Protein AF-A0A9C7PS94-F1 (afdb_monomer)

Sequence (191 aa):
MYRPSQFIGYYPEAKKYSLFSSKGWWLNRWPFLGWLETVLKLCGFLCAYHVPEGVLFAPKWKSVTFPLWRRIELLTCGICTLLVTLGILDRIFYREVVSIIFIVFNNWA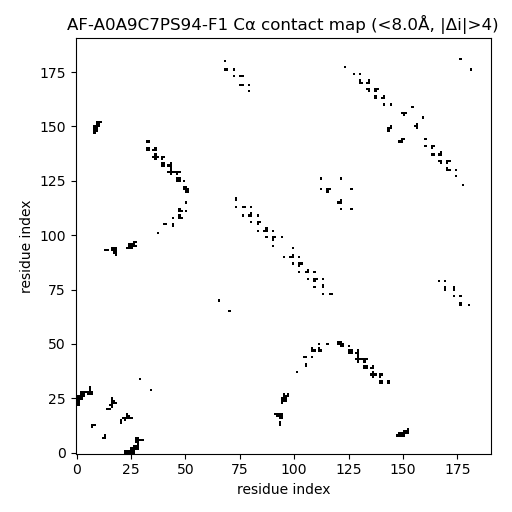HWTVFLSLYKGLYDRKSLMYFLTFMILGDIVKLIFFKVHDFNIGSVAKAVLYYLTSLFVISYLFIMFLEQYFNNAVSERKYK

Secondary structure (DSSP, 8-state):
-B--SS---BHHHHHTTSTT-TT-SB-----HHHHHHHHHHHHHHHHHT-S-GGGTT----------HHHHHHHHHHHHHHHHHHHHHHHHHHHTBHHHHHHHHHHHHHHHHHHHHHHHT---HHHHHHHHHHHHHHHHHHHHHHHHS--B-TTS-HHHHHHHHHHHHHHHHHHHHHHHHHHHHHHHHT--

Solvent-accessible surface area (backbone atoms only — not comparable to full-atom values): 10324 Å² total; per-residue (Å²): 119,43,65,63,97,54,61,77,46,47,28,78,70,47,51,64,27,13,76,91,26,93,58,43,44,29,43,76,46,73,53,71,55,57,52,52,22,50,53,34,35,51,57,14,39,64,33,35,63,72,46,70,80,88,58,85,82,63,86,74,83,62,88,76,81,67,57,71,68,56,50,51,42,50,50,53,46,45,52,53,35,52,55,46,52,56,46,46,56,59,33,59,47,47,28,35,53,66,59,41,56,49,42,52,53,52,33,52,26,39,49,44,44,41,53,21,60,75,70,71,49,65,52,68,67,36,50,53,48,21,40,51,25,44,36,53,16,42,51,38,45,54,51,40,42,65,76,59,66,41,33,59,67,92,48,52,54,65,54,58,51,50,54,46,49,49,50,41,53,50,41,52,50,42,52,48,52,58,53,56,56,50,51,61,53,56,60,62,75,78,108

Radius of gyration: 18.89 Å; Cα contacts (8 Å, |Δi|>4): 213; chains: 1; bounding box: 46×26×65 Å

Structure (mmCIF, N/CA/C/O backbone):
data_AF-A0A9C7PS94-F1
#
_entry.id   AF-A0A9C7PS94-F1
#
loop_
_atom_site.group_PDB
_atom_site.id
_atom_site.type_symbol
_atom_site.label_atom_id
_atom_site.label_alt_id
_atom_site.label_comp_id
_atom_site.label_asym_id
_at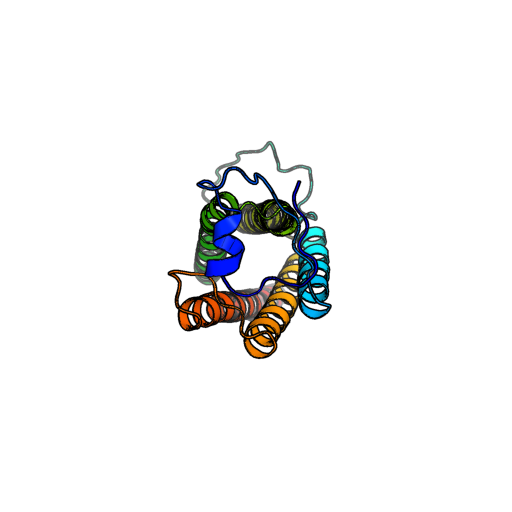om_site.label_entity_id
_atom_site.label_seq_id
_atom_site.pdbx_PDB_ins_code
_atom_site.Cartn_x
_atom_site.Cartn_y
_atom_site.Cartn_z
_atom_site.occupancy
_atom_site.B_iso_or_equiv
_atom_site.auth_seq_id
_atom_site.auth_comp_id
_atom_site.auth_asym_id
_atom_site.auth_atom_id
_atom_site.pdbx_PDB_model_num
ATOM 1 N N . MET A 1 1 ? 2.417 -5.160 -26.746 1.00 79.62 1 MET A N 1
ATOM 2 C CA . MET A 1 1 ? 2.946 -5.133 -25.365 1.00 79.62 1 MET A CA 1
ATOM 3 C C . MET A 1 1 ? 4.387 -5.619 -25.402 1.00 79.62 1 MET A C 1
ATOM 5 O O . MET A 1 1 ? 4.623 -6.688 -25.951 1.00 79.62 1 MET A O 1
ATOM 9 N N . TYR A 1 2 ? 5.347 -4.833 -24.913 1.00 84.00 2 TYR A N 1
ATOM 10 C CA . TYR A 1 2 ? 6.774 -5.186 -24.964 1.00 84.00 2 TYR A CA 1
ATOM 11 C C . TYR A 1 2 ? 7.185 -6.095 -23.791 1.00 84.00 2 TYR A C 1
ATOM 13 O O . TYR A 1 2 ? 6.673 -5.936 -22.684 1.00 84.00 2 TYR A O 1
ATOM 21 N N . ARG A 1 3 ? 8.128 -7.021 -24.011 1.00 87.31 3 ARG A N 1
ATOM 22 C CA . ARG A 1 3 ? 8.683 -7.902 -22.970 1.00 87.31 3 ARG A CA 1
ATOM 23 C C . ARG A 1 3 ? 10.213 -7.973 -23.105 1.00 87.31 3 ARG A C 1
ATOM 25 O O . ARG A 1 3 ? 10.685 -8.520 -24.100 1.00 87.31 3 ARG A O 1
ATOM 32 N N . PRO A 1 4 ? 10.998 -7.445 -22.149 1.00 85.06 4 PRO A N 1
ATOM 33 C CA . PRO A 1 4 ? 12.452 -7.524 -22.199 1.00 85.06 4 PRO A CA 1
ATOM 34 C C . PRO A 1 4 ? 12.949 -8.964 -21.999 1.00 85.06 4 PRO A C 1
ATOM 36 O O . PRO A 1 4 ? 12.259 -9.810 -21.420 1.00 85.06 4 PRO A O 1
ATOM 39 N N . SER A 1 5 ? 14.165 -9.241 -22.475 1.00 87.88 5 SER A N 1
ATOM 40 C CA . SER A 1 5 ? 14.848 -10.533 -22.314 1.00 87.88 5 SER A CA 1
ATOM 41 C C . SER A 1 5 ? 15.312 -10.788 -20.876 1.00 87.88 5 SER A C 1
ATOM 43 O O . SER A 1 5 ? 15.368 -11.940 -20.446 1.00 87.88 5 SER A O 1
ATOM 45 N N . GLN A 1 6 ? 15.567 -9.725 -20.115 1.00 87.94 6 GLN A N 1
ATOM 46 C CA . GLN A 1 6 ? 16.024 -9.762 -18.727 1.00 87.94 6 GLN A CA 1
ATOM 47 C C . GLN A 1 6 ? 15.176 -8.861 -17.827 1.00 87.94 6 GLN A C 1
ATOM 49 O O . GLN A 1 6 ? 14.391 -8.042 -18.310 1.00 87.94 6 GLN A O 1
ATOM 54 N N . PHE A 1 7 ? 15.326 -9.034 -16.516 1.00 87.75 7 PHE A N 1
ATOM 55 C CA . PHE A 1 7 ? 14.717 -8.148 -15.532 1.00 87.75 7 PHE A CA 1
ATOM 56 C C . PHE A 1 7 ? 15.293 -6.734 -15.667 1.00 87.75 7 PHE A C 1
ATOM 58 O O . PHE A 1 7 ? 16.509 -6.561 -15.669 1.00 87.75 7 PHE A O 1
ATOM 65 N N . ILE A 1 8 ? 14.423 -5.728 -15.746 1.00 83.75 8 ILE A N 1
ATOM 66 C CA . ILE A 1 8 ? 14.830 -4.321 -15.737 1.00 83.75 8 ILE A CA 1
ATOM 67 C C . ILE A 1 8 ? 14.561 -3.758 -14.341 1.00 83.75 8 ILE A C 1
ATOM 69 O O . ILE A 1 8 ? 13.415 -3.459 -14.002 1.00 83.75 8 ILE A O 1
ATOM 73 N N . GLY A 1 9 ? 15.617 -3.635 -13.533 1.00 76.88 9 GLY A N 1
ATOM 74 C CA . GLY A 1 9 ? 15.572 -3.022 -12.198 1.00 76.88 9 GLY A CA 1
ATOM 75 C C . GLY A 1 9 ? 16.011 -1.555 -12.161 1.00 76.88 9 GLY A C 1
ATOM 76 O O . GLY A 1 9 ? 15.798 -0.877 -11.156 1.00 76.88 9 GLY A O 1
ATOM 77 N N . TYR A 1 10 ? 16.608 -1.065 -13.253 1.00 77.50 10 TYR A N 1
ATOM 78 C CA . TYR A 1 10 ? 17.176 0.275 -13.355 1.00 77.50 10 TYR A CA 1
ATOM 79 C C . TYR A 1 10 ? 16.278 1.207 -14.178 1.00 77.50 10 TYR A C 1
ATOM 81 O O . TYR A 1 10 ? 15.921 0.930 -15.325 1.00 77.50 10 TYR A O 1
ATOM 89 N N . TYR A 1 11 ? 15.890 2.339 -13.596 1.00 68.81 11 TYR A N 1
ATOM 90 C CA . TYR A 1 11 ? 14.896 3.227 -14.197 1.00 68.81 11 TYR A CA 1
ATOM 91 C C . TYR A 1 11 ? 15.249 3.838 -15.551 1.00 68.81 11 TYR A C 1
ATOM 93 O O . TYR A 1 11 ? 14.352 3.882 -16.389 1.00 68.81 11 TYR A O 1
ATOM 101 N N . PRO A 1 12 ? 16.478 4.315 -15.829 1.00 76.00 12 PRO A N 1
ATOM 102 C CA . PRO A 1 12 ? 16.803 4.839 -17.156 1.00 76.00 12 PRO A CA 1
ATOM 103 C C . PRO A 1 12 ? 16.521 3.846 -18.289 1.00 76.00 12 PRO A C 1
ATOM 105 O O . PRO A 1 12 ? 16.069 4.242 -19.364 1.00 76.00 12 PRO A O 1
ATOM 108 N N . GLU A 1 13 ? 16.705 2.549 -18.041 1.00 77.31 13 GLU A N 1
ATOM 109 C CA . GLU A 1 13 ? 16.343 1.505 -18.999 1.00 77.31 13 GLU A CA 1
ATOM 110 C C . GLU A 1 13 ? 14.830 1.354 -19.135 1.00 77.31 13 GLU A C 1
ATOM 112 O O . GLU A 1 13 ? 14.319 1.218 -20.247 1.00 77.31 13 GLU A O 1
ATOM 117 N N . ALA A 1 14 ? 14.106 1.435 -18.022 1.00 75.69 14 ALA A N 1
ATOM 118 C CA . ALA A 1 14 ? 12.656 1.343 -18.010 1.00 75.69 14 ALA A CA 1
ATOM 119 C C . ALA A 1 14 ? 11.944 2.581 -18.580 1.00 75.69 14 ALA A C 1
ATOM 121 O O . ALA A 1 14 ? 10.870 2.462 -19.167 1.00 75.69 14 ALA A O 1
ATOM 122 N N . LYS A 1 15 ? 12.556 3.771 -18.496 1.00 74.56 15 LYS A N 1
ATOM 123 C CA . LYS A 1 15 ? 12.034 5.024 -19.071 1.00 74.56 15 LYS A CA 1
ATOM 124 C C . LYS A 1 15 ? 11.808 4.906 -20.580 1.00 74.56 15 LYS A C 1
ATOM 126 O O . LYS A 1 15 ? 10.896 5.546 -21.109 1.00 74.56 15 LYS A O 1
ATOM 131 N N . LYS A 1 16 ? 12.556 4.020 -21.253 1.00 78.88 16 LYS A N 1
ATOM 132 C CA . LYS A 1 16 ? 12.361 3.644 -22.665 1.00 78.88 16 LYS A CA 1
ATOM 133 C C . LYS A 1 16 ? 10.968 3.063 -22.953 1.00 78.88 16 LYS A C 1
ATOM 135 O O . LYS A 1 16 ? 10.636 2.901 -24.125 1.00 78.88 16 LYS A O 1
ATOM 140 N N . TYR A 1 17 ? 10.161 2.776 -21.931 1.00 77.19 17 TYR A N 1
ATOM 141 C CA . TYR A 1 17 ? 8.794 2.247 -22.018 1.00 77.19 17 TYR A CA 1
ATOM 142 C C . TYR A 1 17 ? 7.766 3.095 -21.238 1.00 77.19 17 TYR A C 1
ATOM 144 O O . TYR A 1 17 ? 6.638 2.662 -21.027 1.00 77.19 17 TYR A O 1
ATOM 152 N N . SER A 1 18 ? 8.140 4.305 -20.806 1.00 76.38 18 SER A N 1
ATOM 153 C CA . SER A 1 18 ? 7.261 5.217 -20.052 1.00 76.38 18 SER A CA 1
ATOM 154 C C . SER A 1 18 ? 6.146 5.844 -20.912 1.00 76.38 18 SER A C 1
ATOM 156 O O . SER A 1 18 ? 6.031 5.575 -22.110 1.00 76.38 18 SER A O 1
ATOM 158 N N . LEU A 1 19 ? 5.309 6.708 -20.321 1.00 74.75 19 LEU A N 1
ATOM 159 C CA . LEU A 1 19 ? 4.267 7.472 -21.042 1.00 74.75 19 LEU A CA 1
ATOM 160 C C . LEU A 1 19 ? 4.779 8.261 -22.249 1.00 74.75 19 LEU A C 1
ATOM 162 O O . LEU A 1 19 ? 4.054 8.392 -23.228 1.00 74.75 19 LEU A O 1
ATOM 166 N N . PHE A 1 20 ? 6.030 8.710 -22.215 1.00 74.69 20 PHE A N 1
ATOM 167 C CA . PHE A 1 20 ? 6.641 9.458 -23.314 1.00 74.69 20 PHE A CA 1
ATOM 168 C C . PHE A 1 20 ? 7.288 8.558 -24.378 1.00 74.69 20 PHE A C 1
ATOM 170 O O . PHE A 1 20 ? 7.891 9.053 -25.324 1.00 74.69 20 PHE A O 1
ATOM 177 N N . SER A 1 21 ? 7.192 7.234 -24.227 1.00 77.62 21 SER A N 1
ATOM 178 C CA . SER A 1 21 ? 7.697 6.268 -25.198 1.00 77.62 21 SER A CA 1
ATOM 179 C C . SER A 1 21 ? 6.601 5.785 -26.145 1.00 77.62 21 SER A C 1
ATOM 181 O O . SER A 1 21 ? 5.494 5.436 -25.727 1.00 77.62 21 SER A O 1
ATOM 183 N N . SER A 1 22 ? 6.958 5.643 -27.423 1.00 74.88 22 SER A N 1
ATOM 184 C CA . SER A 1 22 ? 6.128 4.991 -28.442 1.00 74.88 22 SER A CA 1
ATOM 185 C C . SER A 1 22 ? 5.923 3.490 -28.193 1.00 74.88 22 SER A C 1
ATOM 187 O O . SER A 1 22 ? 5.026 2.889 -28.778 1.00 74.88 22 SER A O 1
ATOM 189 N N . LYS A 1 23 ? 6.714 2.864 -27.306 1.00 74.19 23 LYS A N 1
ATOM 190 C CA . LYS A 1 23 ? 6.691 1.408 -27.069 1.00 74.19 23 LYS A CA 1
ATOM 191 C C . LYS A 1 23 ? 5.492 0.905 -26.255 1.00 74.19 23 LYS A C 1
ATOM 193 O O . LYS A 1 23 ? 5.303 -0.308 -26.153 1.00 74.19 23 LYS A O 1
ATOM 198 N N . GLY A 1 24 ? 4.656 1.801 -25.731 1.00 83.50 24 GLY A N 1
ATOM 199 C CA . GLY A 1 24 ? 3.409 1.423 -25.066 1.00 83.50 24 GLY A CA 1
ATOM 200 C C . GLY A 1 24 ? 3.603 0.754 -23.697 1.00 83.50 24 GLY A C 1
ATOM 201 O O . GLY A 1 24 ? 4.627 0.930 -23.046 1.00 83.50 24 GLY A O 1
ATOM 202 N N . TRP A 1 25 ? 2.600 -0.016 -23.263 1.00 88.81 25 TRP A N 1
ATOM 203 C CA . TRP A 1 25 ? 2.661 -0.841 -22.048 1.00 88.81 25 TRP A CA 1
ATOM 204 C C . TRP A 1 25 ? 3.610 -2.037 -22.208 1.00 88.81 25 TRP A C 1
ATOM 206 O O . TRP A 1 25 ? 3.724 -2.628 -23.294 1.00 88.81 25 TRP A O 1
ATOM 216 N N . TRP A 1 26 ? 4.249 -2.437 -21.109 1.00 90.19 26 TRP A N 1
ATOM 217 C CA . TRP A 1 26 ? 5.240 -3.512 -21.094 1.00 90.19 26 TRP A CA 1
ATOM 218 C C . TRP A 1 26 ? 5.113 -4.423 -19.870 1.00 90.19 26 TRP A C 1
ATOM 220 O O . TRP A 1 26 ? 4.461 -4.085 -18.884 1.00 90.19 26 TRP A O 1
ATOM 230 N N . LEU A 1 27 ? 5.723 -5.604 -19.965 1.00 91.56 27 LEU A N 1
ATOM 231 C CA . LEU A 1 27 ? 5.691 -6.644 -18.941 1.00 91.56 27 LEU A CA 1
ATOM 232 C C . LEU A 1 27 ? 7.119 -6.985 -18.524 1.00 91.56 27 LEU A C 1
ATOM 234 O O . LEU A 1 27 ? 7.878 -7.528 -19.330 1.00 91.56 27 LEU A O 1
ATOM 238 N N . ASN A 1 28 ? 7.494 -6.674 -17.287 1.00 90.50 28 ASN A N 1
ATOM 239 C CA . ASN A 1 28 ? 8.848 -6.935 -16.800 1.00 90.50 28 ASN A CA 1
ATOM 240 C C . ASN A 1 28 ? 9.050 -8.431 -16.475 1.00 90.50 28 ASN A C 1
ATOM 242 O O . ASN A 1 28 ? 8.096 -9.168 -16.223 1.00 90.50 28 ASN A O 1
ATOM 246 N N . ARG A 1 29 ? 10.299 -8.908 -16.461 1.00 90.56 29 ARG A N 1
ATOM 247 C CA . ARG A 1 29 ? 10.643 -10.279 -16.040 1.00 90.56 29 ARG A CA 1
ATOM 248 C C . ARG A 1 29 ? 11.000 -10.300 -14.557 1.00 90.56 29 ARG A C 1
ATOM 250 O O . ARG A 1 29 ? 12.172 -10.299 -14.207 1.00 90.56 29 ARG A O 1
ATOM 257 N N . TRP A 1 30 ? 9.989 -10.269 -13.695 1.00 90.56 30 TRP A N 1
ATOM 258 C CA . TRP A 1 30 ? 10.180 -10.195 -12.245 1.00 90.56 30 TRP A CA 1
ATOM 259 C C . TRP A 1 30 ? 10.949 -11.421 -11.714 1.00 90.56 30 TRP A C 1
ATOM 261 O O . TRP A 1 30 ? 10.590 -12.550 -12.065 1.00 90.56 30 TRP A O 1
ATOM 271 N N . PRO A 1 31 ? 11.987 -11.233 -10.875 1.00 93.62 31 PRO A N 1
ATOM 272 C CA . PRO A 1 31 ? 12.676 -12.338 -10.218 1.00 93.62 31 PRO A CA 1
ATOM 273 C C . PRO A 1 31 ? 11.821 -12.912 -9.080 1.00 93.62 31 PRO A C 1
ATOM 275 O O . PRO A 1 31 ? 10.803 -12.334 -8.693 1.00 93.62 31 PRO A O 1
ATOM 278 N N . PHE A 1 32 ? 12.264 -14.036 -8.510 1.00 96.00 32 PHE A N 1
ATOM 279 C CA . PHE A 1 32 ? 11.542 -14.761 -7.459 1.00 96.00 32 PHE A CA 1
ATOM 280 C C . PHE A 1 32 ? 11.068 -13.862 -6.306 1.00 96.00 32 PHE A C 1
ATOM 282 O O . PHE A 1 32 ? 9.896 -13.905 -5.948 1.00 96.00 32 PHE A O 1
ATOM 289 N N . LEU A 1 33 ? 11.939 -12.997 -5.774 1.00 95.31 33 LEU A N 1
ATOM 290 C CA . LEU A 1 33 ? 11.589 -12.101 -4.665 1.00 95.31 33 LEU A CA 1
ATOM 291 C C . LEU A 1 33 ? 10.456 -11.120 -5.016 1.00 95.31 33 LEU A C 1
ATOM 293 O O . LEU A 1 33 ? 9.634 -10.809 -4.159 1.00 95.31 33 LEU A O 1
ATOM 297 N N . GLY A 1 34 ? 10.374 -10.669 -6.271 1.00 94.44 34 GLY A N 1
ATOM 298 C CA . GLY A 1 34 ? 9.277 -9.812 -6.720 1.00 94.44 34 GLY A CA 1
ATOM 299 C C . GLY A 1 34 ? 7.938 -10.559 -6.758 1.00 94.44 34 GLY A C 1
ATOM 300 O O . GLY A 1 34 ? 6.906 -10.021 -6.352 1.00 94.44 34 GLY A O 1
ATOM 301 N N . TRP A 1 35 ? 7.948 -11.820 -7.196 1.00 96.94 35 TRP A N 1
ATOM 302 C CA . TRP A 1 35 ? 6.758 -12.674 -7.139 1.00 96.94 35 TRP A CA 1
ATOM 303 C C . TRP A 1 35 ? 6.370 -13.021 -5.705 1.00 96.94 35 TRP A C 1
ATOM 305 O O . TRP A 1 35 ? 5.187 -12.997 -5.382 1.00 96.94 35 TRP A O 1
ATOM 315 N N . LEU A 1 36 ? 7.347 -13.278 -4.835 1.00 98.00 36 LEU A N 1
ATOM 316 C CA . LEU A 1 36 ? 7.102 -13.551 -3.424 1.00 98.00 36 LEU A CA 1
ATOM 317 C C . LEU A 1 36 ? 6.435 -12.358 -2.720 1.00 98.00 36 LEU A C 1
ATOM 319 O O . LEU A 1 36 ? 5.434 -12.564 -2.038 1.00 98.00 36 LEU A O 1
ATOM 323 N N . GLU A 1 37 ? 6.918 -11.122 -2.932 1.00 97.06 37 GLU A N 1
ATOM 324 C CA . GLU A 1 37 ? 6.229 -9.906 -2.450 1.00 97.06 37 GLU A CA 1
ATOM 325 C C . GLU A 1 37 ? 4.774 -9.900 -2.929 1.00 97.06 37 GLU A C 1
ATOM 327 O O . GLU A 1 37 ? 3.848 -9.705 -2.142 1.00 97.06 37 GLU A O 1
ATOM 332 N N . THR A 1 38 ? 4.585 -10.123 -4.230 1.00 96.62 38 THR A N 1
ATOM 333 C CA . THR A 1 38 ? 3.276 -10.053 -4.876 1.00 96.62 38 THR A CA 1
ATOM 334 C C . THR A 1 38 ? 2.303 -11.053 -4.257 1.00 96.62 38 THR A C 1
ATOM 336 O O . THR A 1 38 ? 1.207 -10.667 -3.864 1.00 96.62 38 THR A O 1
ATOM 339 N N . VAL A 1 39 ? 2.709 -12.317 -4.109 1.00 97.94 39 VAL A N 1
ATOM 340 C CA . VAL A 1 39 ? 1.881 -13.380 -3.520 1.00 97.94 39 VAL A CA 1
ATOM 341 C C . VAL A 1 39 ? 1.529 -13.069 -2.068 1.00 97.94 39 VAL A C 1
ATOM 343 O O . VAL A 1 39 ? 0.363 -13.178 -1.697 1.00 97.94 39 VAL A O 1
ATOM 346 N N . LEU A 1 40 ? 2.497 -12.628 -1.257 1.00 98.31 40 LEU A N 1
ATOM 347 C CA . LEU A 1 40 ? 2.238 -12.259 0.137 1.00 98.31 40 LEU A CA 1
ATOM 348 C C . LEU A 1 40 ? 1.193 -11.145 0.234 1.00 98.31 40 LEU A C 1
ATOM 350 O O . LEU A 1 40 ? 0.243 -11.261 1.005 1.00 98.31 40 LEU A O 1
ATOM 354 N N . LYS A 1 41 ? 1.317 -10.094 -0.583 1.00 97.44 41 LYS A N 1
ATOM 35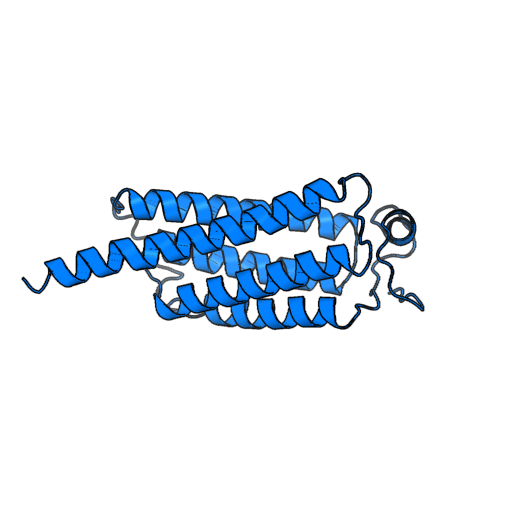5 C CA . LYS A 1 41 ? 0.339 -9.000 -0.576 1.00 97.44 41 LYS A CA 1
ATOM 356 C C . LYS A 1 41 ? -1.018 -9.426 -1.121 1.00 97.44 41 LYS A C 1
ATOM 358 O O . LYS A 1 41 ? -2.022 -9.027 -0.547 1.00 97.44 41 LYS A O 1
ATOM 363 N N . LEU A 1 42 ? -1.070 -10.291 -2.135 1.00 96.31 42 LEU A N 1
ATOM 364 C CA . LEU A 1 42 ? -2.329 -10.878 -2.605 1.00 96.31 42 LEU A CA 1
ATOM 365 C C . LEU A 1 42 ? -3.052 -11.634 -1.481 1.00 96.31 42 LEU A C 1
ATOM 367 O O . LEU A 1 42 ? -4.251 -11.430 -1.306 1.00 96.31 42 LEU A O 1
ATOM 371 N N . CYS A 1 43 ? -2.340 -12.429 -0.673 1.00 96.56 43 CYS A N 1
ATOM 372 C CA . CYS A 1 43 ? -2.918 -13.051 0.524 1.00 96.56 43 CYS A CA 1
ATOM 373 C C . CYS A 1 43 ? -3.468 -11.998 1.496 1.00 96.56 43 CYS A C 1
ATOM 375 O O . CYS A 1 43 ? -4.582 -12.146 1.994 1.00 96.56 43 CYS A O 1
ATOM 377 N N . GLY A 1 44 ? -2.736 -10.898 1.699 1.00 95.88 44 GLY A N 1
ATOM 378 C CA . GLY A 1 44 ? -3.224 -9.744 2.453 1.00 95.88 44 GLY A CA 1
ATOM 379 C C . GLY A 1 44 ? -4.528 -9.177 1.882 1.00 95.88 44 GLY A C 1
ATOM 380 O O . GLY A 1 44 ? -5.480 -8.969 2.628 1.00 95.88 44 GLY A O 1
ATOM 381 N N . PHE A 1 45 ? -4.630 -8.991 0.564 1.00 94.50 45 PHE A N 1
ATOM 382 C CA . PHE A 1 45 ? -5.832 -8.434 -0.073 1.00 94.50 45 PHE A CA 1
ATOM 383 C C . PHE A 1 45 ? -7.068 -9.305 0.169 1.00 94.50 45 PHE A C 1
ATOM 385 O O . PHE A 1 45 ? -8.152 -8.773 0.398 1.00 94.50 45 PHE A O 1
ATOM 392 N N . LEU A 1 46 ? -6.909 -10.631 0.188 1.00 92.88 46 LEU A N 1
ATOM 393 C CA . LEU A 1 46 ? -8.000 -11.559 0.507 1.00 92.88 46 LEU A CA 1
ATOM 394 C C . LEU A 1 46 ? -8.499 -11.394 1.953 1.00 92.88 46 LEU A C 1
ATOM 396 O O . LEU A 1 46 ? -9.694 -11.543 2.216 1.00 92.88 46 LEU A O 1
ATOM 400 N N . CYS A 1 47 ? -7.619 -11.017 2.884 1.00 91.69 47 CYS A N 1
ATOM 401 C CA . CYS A 1 47 ? -7.997 -10.690 4.260 1.00 91.69 47 CYS A CA 1
ATOM 402 C C . CYS A 1 47 ? -8.731 -9.343 4.376 1.00 91.69 47 CYS A C 1
ATOM 404 O O . CYS A 1 47 ? -9.519 -9.166 5.301 1.00 91.69 47 CYS A O 1
ATOM 406 N N . ALA A 1 48 ? -8.523 -8.407 3.442 1.00 86.25 48 ALA A N 1
ATOM 407 C CA . ALA A 1 48 ? -9.227 -7.122 3.442 1.00 86.25 48 ALA A CA 1
ATOM 408 C C . ALA A 1 48 ? -10.721 -7.258 3.093 1.00 86.25 48 ALA A C 1
ATOM 410 O O . ALA A 1 48 ? -11.517 -6.428 3.518 1.00 86.25 48 ALA A O 1
ATOM 411 N N . TYR A 1 49 ? -11.110 -8.293 2.340 1.00 67.75 49 TYR A N 1
ATOM 412 C CA . TYR A 1 49 ? -12.461 -8.434 1.781 1.00 67.75 49 TYR A CA 1
ATOM 413 C C . TYR A 1 49 ? -13.548 -8.828 2.795 1.00 67.75 49 TYR A C 1
ATOM 415 O O . TYR A 1 49 ? -14.726 -8.642 2.519 1.00 67.75 49 TYR A O 1
ATOM 423 N N . HIS A 1 50 ? -13.194 -9.330 3.982 1.00 63.84 50 HIS A N 1
ATOM 424 C CA . HIS A 1 50 ? -14.161 -9.884 4.948 1.00 63.84 50 HIS A CA 1
ATOM 425 C C . HIS A 1 50 ? -14.968 -8.830 5.738 1.00 63.84 50 HIS A C 1
ATOM 427 O O . HIS A 1 50 ? -15.415 -9.063 6.861 1.00 63.84 50 HIS A O 1
ATOM 433 N N . VAL A 1 51 ? -15.188 -7.658 5.148 1.00 57.50 51 VAL A N 1
ATOM 434 C CA . VAL A 1 51 ? -16.102 -6.637 5.665 1.00 57.50 51 VAL A CA 1
ATOM 435 C C . VAL A 1 51 ? -17.526 -7.112 5.373 1.00 57.50 51 VAL A C 1
ATOM 437 O O . VAL A 1 51 ? -17.837 -7.335 4.205 1.00 57.50 51 VAL A O 1
ATOM 440 N N . PRO A 1 52 ? -18.405 -7.278 6.377 1.00 57.31 52 PRO A N 1
ATOM 441 C CA . PRO A 1 52 ? -19.739 -7.829 6.155 1.00 57.31 52 PRO A CA 1
ATOM 442 C C . PRO A 1 52 ? -20.497 -7.062 5.060 1.00 57.31 52 PRO A C 1
ATOM 444 O O . PRO A 1 52 ? -20.660 -5.844 5.145 1.00 57.31 52 PRO A O 1
ATOM 447 N N . GLU A 1 53 ? -20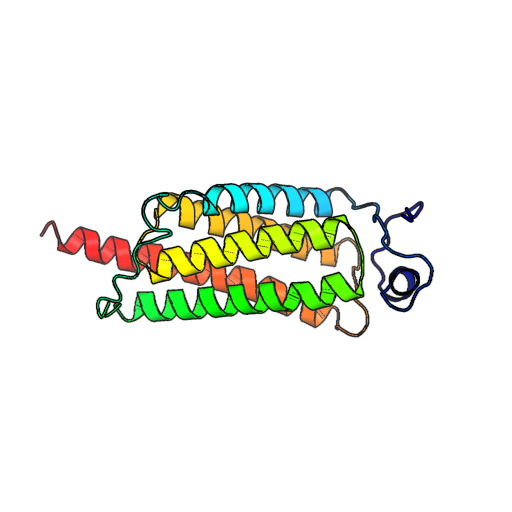.975 -7.777 4.038 1.00 54.97 53 GLU A N 1
ATOM 448 C CA . GLU A 1 53 ? -21.567 -7.228 2.802 1.00 54.97 53 GLU A CA 1
ATOM 449 C C . GLU A 1 53 ? -22.772 -6.291 3.040 1.00 54.97 53 GLU A C 1
ATOM 451 O O . GLU A 1 53 ? -23.088 -5.437 2.212 1.00 54.97 53 GLU A O 1
ATOM 456 N N . GLY A 1 54 ? -23.411 -6.361 4.213 1.00 51.47 54 GLY A N 1
ATOM 457 C CA . GLY A 1 54 ? -24.600 -5.577 4.568 1.00 51.47 54 GLY A CA 1
ATOM 458 C C . GLY A 1 54 ? -24.397 -4.070 4.804 1.00 51.47 54 GLY A C 1
ATOM 459 O O . GLY A 1 54 ? -25.341 -3.394 5.209 1.00 51.47 54 GLY A O 1
ATOM 460 N N . VAL A 1 55 ? -23.197 -3.514 4.591 1.00 52.97 55 VAL A N 1
ATOM 461 C CA . VAL A 1 55 ? -22.830 -2.147 5.035 1.00 52.97 55 VAL A CA 1
ATOM 462 C C . VAL A 1 55 ? -22.446 -1.200 3.882 1.00 52.97 55 VAL A C 1
ATOM 464 O O . VAL A 1 55 ? -22.099 -0.031 4.097 1.00 52.97 55 VAL A O 1
ATOM 467 N N . LEU A 1 56 ? -22.509 -1.652 2.629 1.00 51.34 56 LEU A N 1
ATOM 468 C CA . LEU A 1 56 ? -22.209 -0.779 1.486 1.00 51.34 56 LEU A CA 1
ATOM 469 C C . LEU A 1 56 ? -23.247 0.344 1.288 1.00 51.34 56 LEU A C 1
ATOM 471 O O . LEU A 1 56 ? -22.895 1.379 0.731 1.00 51.34 56 LEU A O 1
ATOM 475 N N . PHE A 1 57 ? -24.465 0.212 1.834 1.00 52.00 57 PHE A N 1
ATOM 476 C CA . PHE A 1 57 ? -25.580 1.136 1.556 1.00 52.00 57 PHE A CA 1
ATOM 477 C C . PHE A 1 57 ? -26.221 1.830 2.771 1.00 52.00 57 PHE A C 1
ATOM 479 O O . PHE A 1 57 ? -27.247 2.487 2.619 1.00 52.00 57 PHE A O 1
ATOM 486 N N . ALA A 1 58 ? -25.637 1.755 3.970 1.00 46.94 58 ALA A N 1
ATOM 487 C CA . ALA A 1 58 ? -26.196 2.431 5.147 1.00 46.94 58 ALA A CA 1
ATOM 488 C C . ALA A 1 58 ? -25.304 3.593 5.629 1.00 46.94 58 ALA A C 1
ATOM 490 O O . ALA A 1 58 ? -24.422 3.386 6.466 1.00 46.94 58 ALA A O 1
ATOM 491 N N . PRO A 1 59 ? -25.534 4.839 5.173 1.00 43.81 59 PRO A N 1
ATOM 492 C CA . PRO A 1 59 ? -24.924 6.014 5.767 1.00 43.81 59 PRO A CA 1
ATOM 493 C C . PRO A 1 59 ? -25.718 6.389 7.022 1.00 43.81 59 PRO A C 1
ATOM 495 O O . PRO A 1 59 ? -26.459 7.367 7.038 1.00 43.81 59 PRO A O 1
ATOM 498 N N . LYS A 1 60 ? -25.579 5.630 8.112 1.00 52.44 60 LYS A N 1
ATOM 499 C CA . LYS A 1 60 ? -25.895 6.197 9.428 1.00 52.44 60 LYS A CA 1
ATOM 500 C C . LYS A 1 60 ? -24.635 6.867 9.939 1.00 52.44 60 LYS A C 1
ATOM 502 O O . LYS A 1 60 ? -23.866 6.274 10.688 1.00 52.44 60 LYS A O 1
ATOM 507 N N . TRP A 1 61 ? -24.468 8.123 9.528 1.00 52.09 61 TRP A N 1
ATOM 508 C CA . TRP A 1 61 ? -23.574 9.104 10.142 1.00 52.09 61 TRP A CA 1
ATOM 509 C C . TRP A 1 61 ? -24.066 9.389 11.568 1.00 52.09 61 TRP A C 1
ATOM 511 O O . TRP A 1 61 ? -24.495 10.489 11.899 1.00 52.09 61 TRP A O 1
ATOM 521 N N . LYS A 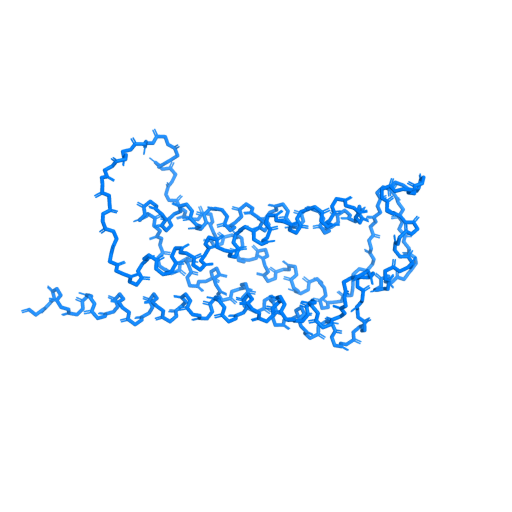1 62 ? -24.094 8.369 12.428 1.00 55.41 62 LYS A N 1
ATOM 522 C CA . LYS A 1 62 ? -24.150 8.615 13.861 1.00 55.41 62 LYS A CA 1
ATOM 523 C C . LYS A 1 62 ? -22.824 9.270 14.213 1.00 55.41 62 LYS A C 1
ATOM 525 O O . LYS A 1 62 ? -21.791 8.901 13.664 1.00 55.41 62 LYS A O 1
ATOM 530 N N . SER A 1 63 ? -22.857 10.251 15.101 1.00 60.41 63 SER A N 1
ATOM 531 C CA . SER A 1 63 ? -21.670 10.870 15.677 1.00 60.41 63 SER A CA 1
ATOM 532 C C . SER A 1 63 ? -20.862 9.808 16.436 1.00 60.41 63 SER A C 1
ATOM 534 O O . SER A 1 63 ? -21.018 9.643 17.645 1.00 60.41 63 SER A O 1
ATOM 536 N N . VAL A 1 64 ? -20.063 9.013 15.723 1.00 62.66 64 VAL A N 1
ATOM 537 C CA . VAL A 1 64 ? -19.215 7.988 16.326 1.00 62.66 64 VAL A CA 1
ATOM 538 C C . VAL A 1 64 ? -18.020 8.707 16.929 1.00 62.66 64 VAL A C 1
ATOM 540 O O . VAL A 1 64 ? -17.055 9.063 16.254 1.00 62.66 64 VAL A O 1
ATOM 543 N N . THR A 1 65 ? -18.091 8.964 18.228 1.00 79.12 65 THR A N 1
ATOM 544 C CA . THR A 1 65 ? -16.946 9.422 19.004 1.00 79.12 65 THR A CA 1
ATOM 545 C C . THR A 1 65 ? -16.014 8.240 19.240 1.00 79.12 65 THR A C 1
ATOM 547 O O . THR A 1 65 ? -16.220 7.422 20.131 1.00 79.12 65 THR A O 1
ATOM 550 N N . PHE A 1 66 ? -14.960 8.147 18.430 1.00 82.19 66 PHE A N 1
ATOM 551 C CA . PHE A 1 66 ? -13.910 7.152 18.633 1.00 82.19 66 PHE A CA 1
ATOM 552 C C . PHE A 1 66 ? -13.059 7.471 19.870 1.00 82.19 66 PHE A C 1
ATOM 554 O O . PHE A 1 66 ? -12.756 8.655 20.096 1.00 82.19 66 PHE A O 1
ATOM 561 N N . PRO A 1 67 ? -12.607 6.449 20.627 1.00 88.75 67 PRO A N 1
ATOM 562 C CA . PRO A 1 67 ? -11.561 6.633 21.626 1.00 88.75 67 PRO A CA 1
ATOM 563 C C . PRO A 1 67 ? -10.261 7.105 20.955 1.00 88.75 67 PRO A C 1
ATOM 565 O O . PRO A 1 67 ? -10.038 6.846 19.771 1.00 88.75 67 PRO A O 1
ATOM 568 N N . LEU A 1 68 ? -9.393 7.795 21.705 1.00 89.81 68 LEU A N 1
ATOM 569 C CA . LEU A 1 68 ? -8.189 8.443 21.160 1.00 89.81 68 LEU A CA 1
ATOM 570 C C . LEU A 1 68 ? -7.303 7.483 20.349 1.00 89.81 68 LEU A C 1
ATOM 572 O O . LEU A 1 68 ? -6.910 7.816 19.236 1.00 89.81 68 LEU A O 1
ATOM 576 N N . TRP A 1 69 ? -7.041 6.282 20.868 1.00 90.38 69 TRP A N 1
ATOM 577 C CA . TRP A 1 69 ? -6.198 5.289 20.193 1.00 90.38 69 TRP A CA 1
ATOM 578 C C . TRP A 1 69 ? -6.766 4.866 18.830 1.00 90.38 69 TRP A C 1
ATOM 580 O O . TRP A 1 69 ? -6.008 4.746 17.874 1.00 90.38 69 TRP A O 1
ATOM 590 N N . ARG A 1 70 ? -8.096 4.747 18.696 1.00 90.75 70 ARG A N 1
ATOM 591 C CA . ARG A 1 70 ? -8.744 4.421 17.417 1.00 90.75 70 ARG A CA 1
ATOM 592 C C . ARG A 1 70 ? -8.633 5.571 16.421 1.00 90.75 70 ARG A C 1
ATOM 594 O O . ARG A 1 70 ? -8.499 5.334 15.229 1.00 90.75 70 ARG A O 1
ATOM 601 N N . ARG A 1 71 ? -8.662 6.826 16.887 1.00 93.12 71 ARG A N 1
ATOM 602 C CA . ARG A 1 71 ? -8.423 7.993 16.016 1.00 93.12 71 ARG A CA 1
ATOM 603 C C . ARG A 1 71 ? -6.998 7.997 15.475 1.00 93.12 71 ARG A C 1
ATOM 605 O O . ARG A 1 71 ? -6.807 8.292 14.303 1.00 93.12 71 ARG A O 1
ATOM 612 N N . ILE A 1 72 ? -6.024 7.662 16.322 1.00 95.62 72 ILE A N 1
ATOM 613 C CA . ILE A 1 72 ? -4.618 7.544 15.923 1.00 95.62 72 ILE A CA 1
ATOM 614 C C . ILE A 1 72 ? -4.461 6.414 14.901 1.00 95.62 72 ILE A C 1
ATOM 616 O O . ILE A 1 72 ? -3.872 6.628 13.850 1.00 95.62 72 ILE A O 1
ATOM 620 N N . GLU A 1 73 ? -5.052 5.250 15.160 1.00 95.25 73 GLU A N 1
ATOM 621 C CA . GLU A 1 73 ? -5.045 4.117 14.234 1.00 95.25 73 GLU A CA 1
ATOM 622 C C . GLU A 1 73 ? -5.669 4.465 12.873 1.00 95.25 73 GLU A C 1
ATOM 624 O O . GLU A 1 73 ? -5.072 4.197 11.830 1.00 95.25 73 GLU A O 1
ATOM 629 N N . LEU A 1 74 ? -6.835 5.122 12.878 1.00 95.12 74 LEU A N 1
ATOM 630 C CA . LEU A 1 74 ? -7.498 5.617 11.670 1.00 95.12 74 LEU A CA 1
ATOM 631 C C . LEU A 1 74 ? -6.635 6.621 10.914 1.00 95.12 74 LEU A C 1
ATOM 633 O O . LEU A 1 74 ? -6.557 6.552 9.691 1.00 95.12 74 LEU A O 1
ATOM 637 N N . LEU A 1 75 ? -5.977 7.539 11.623 1.00 97.00 75 LEU A N 1
ATOM 638 C CA . LEU A 1 75 ? -5.079 8.514 11.016 1.00 97.00 75 LEU A CA 1
ATOM 639 C C . LEU A 1 75 ? -3.883 7.818 10.357 1.00 97.00 75 LEU A C 1
ATOM 641 O O . LEU A 1 75 ? -3.596 8.086 9.193 1.00 97.00 75 LEU A O 1
ATOM 645 N N . THR A 1 76 ? -3.222 6.893 11.058 1.00 98.00 76 THR A N 1
ATOM 646 C CA . THR A 1 76 ? -2.097 6.118 10.516 1.00 98.00 76 THR A CA 1
ATOM 647 C C . THR A 1 76 ? -2.528 5.300 9.296 1.00 98.00 76 THR A C 1
ATOM 649 O O . THR A 1 76 ? -1.896 5.388 8.244 1.00 98.00 76 THR A O 1
ATOM 652 N N . CYS A 1 77 ? -3.640 4.564 9.393 1.00 97.06 77 CYS A N 1
ATOM 653 C CA . CYS A 1 77 ? -4.187 3.779 8.286 1.00 97.06 77 CYS A CA 1
ATOM 654 C C . CYS A 1 77 ? -4.583 4.668 7.093 1.00 97.06 77 CYS A C 1
ATOM 656 O O . CYS A 1 77 ? -4.300 4.330 5.941 1.00 97.06 77 CYS A O 1
ATOM 658 N N . GLY A 1 78 ? -5.177 5.834 7.360 1.00 97.56 78 GLY A N 1
ATOM 659 C CA . GLY A 1 78 ? -5.543 6.824 6.351 1.00 97.56 78 GLY A CA 1
ATOM 660 C C . GLY A 1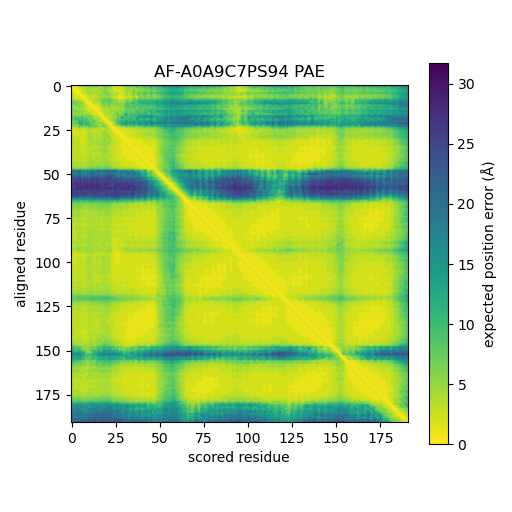 78 ? -4.326 7.377 5.614 1.00 97.56 78 GLY A C 1
ATOM 661 O O . GLY A 1 78 ? -4.319 7.398 4.386 1.00 97.56 78 GLY A O 1
ATOM 662 N N . ILE A 1 79 ? -3.259 7.739 6.334 1.00 98.06 79 ILE A N 1
ATOM 663 C CA . ILE A 1 79 ? -1.994 8.184 5.730 1.00 98.06 79 ILE A CA 1
ATOM 664 C C . ILE A 1 79 ? -1.410 7.085 4.833 1.00 98.06 79 ILE A C 1
ATOM 666 O O . ILE A 1 79 ? -1.090 7.357 3.676 1.00 98.06 79 ILE A O 1
ATOM 670 N N . CYS A 1 80 ? -1.326 5.840 5.315 1.00 97.81 80 CYS A N 1
ATOM 671 C CA . CYS A 1 80 ? -0.870 4.707 4.503 1.00 97.81 80 CYS A CA 1
ATOM 672 C C . CYS A 1 80 ? -1.713 4.543 3.228 1.00 97.81 80 CYS A C 1
ATOM 674 O O . CYS A 1 80 ? -1.166 4.402 2.136 1.00 97.81 80 CYS A O 1
ATOM 676 N N . THR A 1 81 ? -3.038 4.613 3.352 1.00 97.62 81 THR A N 1
ATOM 677 C CA . THR A 1 81 ? -3.982 4.475 2.232 1.00 97.62 81 THR A CA 1
ATOM 678 C C . THR A 1 81 ? -3.793 5.579 1.188 1.00 97.62 81 THR A C 1
ATOM 680 O O . THR A 1 81 ? -3.747 5.305 -0.015 1.00 97.62 81 THR A O 1
ATOM 683 N N . LEU A 1 82 ? -3.605 6.824 1.630 1.00 97.50 82 LEU A N 1
ATOM 684 C CA . LEU A 1 82 ? -3.325 7.953 0.744 1.00 97.50 82 LEU A CA 1
ATOM 685 C C . LEU A 1 82 ? -1.977 7.796 0.031 1.00 97.50 82 LEU A C 1
ATOM 687 O O . LEU A 1 82 ? -1.899 8.013 -1.176 1.00 97.50 82 LEU A O 1
ATOM 691 N N . LEU A 1 83 ? -0.927 7.362 0.734 1.00 95.88 83 LEU A N 1
ATOM 692 C CA . LEU A 1 83 ? 0.384 7.110 0.128 1.00 95.88 83 LEU A CA 1
ATOM 693 C C . LEU A 1 83 ? 0.325 6.000 -0.935 1.00 95.88 83 LEU A C 1
ATOM 695 O O . LEU A 1 83 ? 0.925 6.146 -2.001 1.00 95.88 83 LEU A O 1
ATOM 699 N N . VAL A 1 84 ? -0.433 4.923 -0.698 1.00 95.75 84 VAL A N 1
ATOM 700 C CA . VAL A 1 84 ? -0.666 3.875 -1.711 1.00 95.75 84 VAL A CA 1
ATOM 701 C C . VAL A 1 84 ? -1.437 4.432 -2.909 1.00 95.75 84 VAL A C 1
ATOM 703 O O . VAL A 1 84 ? -1.070 4.145 -4.050 1.00 95.75 84 VAL A O 1
ATOM 706 N N . THR A 1 85 ? -2.445 5.278 -2.670 1.00 96.31 85 THR A N 1
ATOM 707 C CA . THR A 1 85 ? -3.197 5.958 -3.738 1.00 96.31 85 THR A CA 1
ATOM 708 C C . THR A 1 85 ? -2.269 6.814 -4.602 1.00 96.31 85 THR A C 1
ATOM 710 O O . THR A 1 85 ? -2.318 6.725 -5.828 1.00 96.31 85 THR A O 1
ATOM 713 N N . LEU A 1 86 ? -1.366 7.589 -3.993 1.00 93.75 86 LEU A N 1
ATOM 714 C CA . LEU A 1 86 ? -0.372 8.384 -4.723 1.00 93.75 86 LEU A CA 1
ATOM 715 C C . LEU A 1 86 ? 0.590 7.512 -5.539 1.00 93.75 86 LEU A C 1
ATOM 717 O O . LEU A 1 86 ? 0.992 7.901 -6.636 1.00 93.75 86 LEU A O 1
ATOM 721 N N . GLY A 1 87 ? 0.909 6.309 -5.059 1.00 91.31 87 GLY A N 1
ATOM 722 C CA . GLY A 1 87 ? 1.724 5.347 -5.797 1.00 91.31 87 GLY A CA 1
ATOM 723 C C . GLY A 1 87 ? 1.122 4.933 -7.147 1.00 91.31 87 GLY A C 1
ATOM 724 O O . GLY A 1 87 ? 1.871 4.558 -8.049 1.00 91.31 87 GLY A O 1
ATOM 725 N N . ILE A 1 88 ? -0.200 5.039 -7.339 1.00 92.69 88 ILE A N 1
ATOM 726 C CA . ILE A 1 88 ? -0.841 4.767 -8.637 1.00 92.69 88 ILE A CA 1
ATOM 727 C C . ILE A 1 88 ? -0.286 5.700 -9.716 1.00 92.69 88 ILE A C 1
ATOM 729 O O . ILE A 1 88 ? -0.026 5.248 -10.830 1.00 92.69 88 ILE A O 1
ATOM 733 N N . LEU A 1 89 ? -0.052 6.975 -9.384 1.00 90.38 89 LEU A N 1
ATOM 734 C CA . LEU A 1 89 ? 0.492 7.952 -10.326 1.00 90.38 89 LEU A CA 1
ATOM 735 C C . LEU A 1 89 ? 1.861 7.496 -10.840 1.00 90.38 89 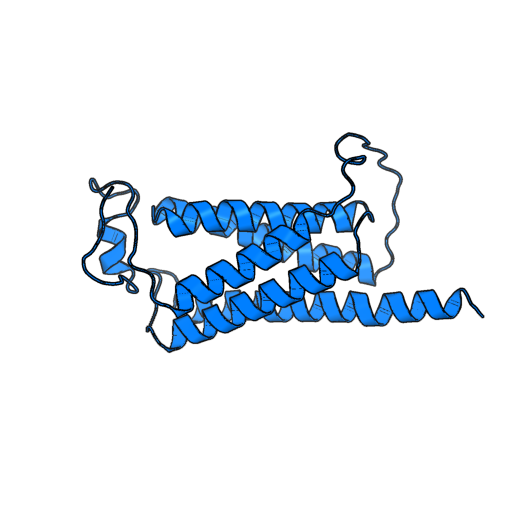LEU A C 1
ATOM 737 O O . LEU A 1 89 ? 2.064 7.430 -12.051 1.00 90.38 89 LEU A O 1
ATOM 741 N N . ASP A 1 90 ? 2.756 7.081 -9.938 1.00 85.12 90 ASP A N 1
ATOM 742 C CA . ASP A 1 90 ? 4.069 6.525 -10.296 1.00 85.12 90 ASP A CA 1
ATOM 743 C C . ASP A 1 90 ? 3.944 5.330 -11.261 1.00 85.12 90 ASP A C 1
ATOM 745 O O . ASP A 1 90 ? 4.638 5.261 -12.280 1.00 85.12 90 ASP A O 1
ATOM 749 N N . ARG A 1 91 ? 2.992 4.420 -11.013 1.00 89.62 91 ARG A N 1
ATOM 750 C CA . ARG A 1 91 ? 2.776 3.247 -11.879 1.00 89.62 91 ARG A CA 1
ATOM 751 C C . ARG A 1 91 ? 2.191 3.594 -13.239 1.00 89.62 91 ARG A C 1
ATOM 753 O O . ARG A 1 91 ? 2.576 2.972 -14.230 1.00 89.62 91 ARG A O 1
ATOM 760 N N . ILE A 1 92 ? 1.330 4.607 -13.316 1.00 88.25 92 ILE A N 1
ATOM 761 C CA . ILE A 1 92 ? 0.814 5.121 -14.589 1.00 88.25 92 ILE A CA 1
ATOM 762 C C . ILE A 1 92 ? 1.961 5.678 -15.442 1.00 88.25 92 ILE A C 1
ATOM 764 O O . ILE A 1 92 ? 2.029 5.375 -16.634 1.00 88.25 92 ILE A O 1
ATOM 768 N N . PHE A 1 93 ? 2.906 6.418 -14.851 1.00 85.19 93 PHE A N 1
ATOM 769 C CA . PHE A 1 93 ? 4.078 6.921 -15.580 1.00 85.19 93 PHE A CA 1
ATOM 770 C C . PHE A 1 93 ? 4.988 5.799 -16.097 1.00 85.19 93 PHE A C 1
ATOM 772 O O . PHE A 1 93 ? 5.551 5.915 -17.191 1.00 85.19 93 PHE A O 1
ATOM 779 N N . TYR A 1 94 ? 5.115 4.713 -15.332 1.00 83.06 94 TYR A N 1
ATOM 780 C CA . TYR A 1 94 ? 6.015 3.598 -15.631 1.00 83.06 94 TYR A CA 1
ATOM 781 C C . TYR A 1 94 ? 5.436 2.562 -16.614 1.00 83.06 94 TYR A C 1
ATOM 783 O O . TYR A 1 94 ? 6.200 1.895 -17.314 1.00 83.06 94 TYR A O 1
ATOM 791 N N . ARG A 1 95 ? 4.101 2.452 -16.705 1.00 87.31 95 ARG A N 1
ATOM 792 C CA . ARG A 1 95 ? 3.355 1.605 -17.665 1.00 87.31 95 ARG A CA 1
ATOM 793 C C . ARG A 1 95 ? 3.734 0.123 -17.665 1.00 87.31 95 ARG A C 1
ATOM 795 O O . ARG A 1 95 ? 3.666 -0.548 -18.700 1.00 87.31 95 ARG A O 1
ATOM 802 N N . GLU A 1 96 ? 4.130 -0.397 -16.510 1.00 90.81 96 GLU A N 1
ATOM 803 C CA . GLU A 1 96 ? 4.403 -1.823 -16.345 1.00 90.81 96 GLU A CA 1
ATOM 804 C C . GLU A 1 96 ? 3.129 -2.526 -15.864 1.00 90.81 96 GLU A C 1
ATOM 806 O O . GLU A 1 96 ? 2.542 -2.154 -14.843 1.00 90.81 96 GLU A O 1
ATOM 811 N N . VAL A 1 97 ? 2.672 -3.508 -16.642 1.00 92.81 97 VAL A N 1
ATOM 812 C CA . VAL A 1 97 ? 1.329 -4.093 -16.521 1.00 92.81 97 VAL A CA 1
ATOM 813 C C . VAL A 1 97 ? 1.118 -4.793 -15.180 1.00 92.81 97 VAL A C 1
ATOM 815 O O . VAL A 1 97 ? 0.067 -4.617 -14.566 1.00 92.81 97 VAL A O 1
ATOM 818 N N . VAL A 1 98 ? 2.100 -5.553 -14.688 1.00 93.75 98 VAL A N 1
ATOM 819 C CA . VAL A 1 98 ? 1.954 -6.251 -13.401 1.00 93.75 98 VAL A CA 1
ATOM 820 C C . VAL A 1 98 ? 1.837 -5.237 -12.267 1.00 93.75 98 VAL A C 1
ATOM 822 O O . VAL A 1 98 ? 0.947 -5.340 -11.428 1.00 93.75 98 VAL A O 1
ATOM 825 N N . SER A 1 99 ? 2.680 -4.207 -12.277 1.00 92.38 99 SER A N 1
ATOM 826 C CA . SER A 1 99 ? 2.741 -3.184 -11.241 1.00 92.38 99 SER A CA 1
ATOM 827 C C . SER A 1 99 ? 1.475 -2.332 -11.166 1.00 92.38 99 SER A C 1
ATOM 829 O O . SER A 1 99 ? 1.059 -1.999 -10.056 1.00 92.38 99 SER A O 1
ATOM 831 N N . ILE A 1 100 ? 0.843 -2.001 -12.305 1.00 94.38 100 ILE A N 1
ATOM 832 C CA . ILE A 1 100 ? -0.403 -1.222 -12.299 1.00 94.38 100 ILE A CA 1
ATOM 833 C C . ILE A 1 100 ? -1.569 -2.061 -11.774 1.00 94.38 100 ILE A C 1
ATOM 835 O O . ILE A 1 100 ? -2.325 -1.592 -10.928 1.00 94.38 100 ILE A O 1
ATOM 839 N N . ILE A 1 101 ? -1.683 -3.319 -12.213 1.00 95.44 101 ILE A N 1
ATOM 840 C CA . ILE A 1 101 ? -2.729 -4.236 -11.746 1.00 95.44 101 ILE A CA 1
ATOM 841 C C . ILE A 1 101 ? -2.576 -4.434 -10.239 1.00 95.44 101 ILE A C 1
ATOM 843 O O . ILE A 1 101 ? -3.527 -4.275 -9.476 1.00 95.44 101 ILE A O 1
ATOM 847 N N . PHE A 1 102 ? -1.348 -4.704 -9.804 1.00 96.31 102 PHE A N 1
ATOM 848 C CA . PHE A 1 102 ? -1.025 -4.898 -8.405 1.00 96.31 102 PHE A CA 1
ATOM 849 C C . PHE A 1 102 ? -1.378 -3.689 -7.542 1.00 96.31 102 PHE A C 1
ATOM 851 O O . PHE A 1 102 ? -2.017 -3.853 -6.506 1.00 96.31 102 PHE A O 1
ATOM 858 N N . ILE A 1 103 ? -0.988 -2.473 -7.946 1.00 96.19 103 ILE A N 1
ATOM 859 C CA . ILE A 1 103 ? -1.237 -1.294 -7.112 1.00 96.19 103 ILE A CA 1
ATOM 860 C C . ILE A 1 103 ? -2.717 -0.927 -7.041 1.00 96.19 103 ILE A C 1
ATOM 862 O O . ILE A 1 103 ? -3.151 -0.423 -6.011 1.00 96.19 103 ILE A O 1
ATOM 866 N N . VAL A 1 104 ? -3.500 -1.217 -8.084 1.00 95.62 104 VAL A N 1
ATOM 867 C CA . VAL A 1 104 ? -4.956 -1.023 -8.060 1.00 95.62 104 VAL A CA 1
ATOM 868 C C . VAL A 1 104 ? -5.595 -1.928 -7.007 1.00 95.62 104 VAL A C 1
ATOM 870 O O . VAL A 1 104 ? -6.318 -1.428 -6.145 1.00 95.62 104 VAL A O 1
ATOM 873 N N . PHE A 1 105 ? -5.274 -3.226 -7.007 1.00 96.12 105 PHE A N 1
ATOM 874 C CA . PHE A 1 105 ? -5.777 -4.152 -5.986 1.00 96.12 105 PHE A CA 1
ATOM 875 C C . PHE A 1 105 ? -5.253 -3.820 -4.587 1.00 96.12 105 PHE A C 1
ATOM 877 O O . PHE A 1 105 ? -6.017 -3.847 -3.624 1.00 96.12 105 PHE A O 1
ATOM 884 N N . ASN A 1 106 ? -3.981 -3.429 -4.476 1.00 96.62 106 ASN A N 1
ATOM 885 C CA . ASN A 1 106 ? -3.401 -2.994 -3.211 1.00 96.62 106 ASN A CA 1
ATOM 886 C C . ASN A 1 106 ? -4.136 -1.769 -2.651 1.00 96.62 106 ASN A C 1
ATOM 888 O O . ASN A 1 106 ? -4.476 -1.733 -1.470 1.00 96.62 106 ASN A O 1
ATOM 892 N N . ASN A 1 107 ? -4.413 -0.774 -3.497 1.00 96.44 107 ASN A N 1
ATOM 893 C CA . ASN A 1 107 ? -5.124 0.431 -3.092 1.00 96.44 107 ASN A CA 1
ATOM 894 C C . ASN A 1 107 ? -6.565 0.119 -2.675 1.00 96.44 107 ASN A C 1
ATOM 896 O O . ASN A 1 107 ? -7.026 0.599 -1.643 1.00 96.44 107 ASN A O 1
ATOM 900 N N . TRP A 1 108 ? -7.257 -0.728 -3.438 1.00 95.38 108 TRP A N 1
ATOM 901 C CA . TRP A 1 108 ? -8.596 -1.197 -3.091 1.00 95.38 108 TRP A CA 1
ATOM 902 C C . TRP A 1 108 ? -8.630 -1.891 -1.720 1.00 95.38 108 TRP A C 1
ATOM 904 O O . TRP A 1 108 ? -9.492 -1.576 -0.898 1.00 95.38 108 TRP A O 1
ATOM 914 N N . ALA A 1 109 ? -7.665 -2.768 -1.432 1.00 95.62 109 ALA A N 1
ATOM 915 C CA . ALA A 1 109 ? -7.574 -3.448 -0.143 1.00 95.62 109 ALA A CA 1
ATOM 916 C C . ALA A 1 109 ? -7.351 -2.458 1.018 1.00 95.62 109 ALA A C 1
ATOM 918 O O . ALA A 1 109 ? -8.029 -2.545 2.041 1.00 95.62 109 ALA A O 1
ATOM 919 N N . HIS A 1 110 ? -6.471 -1.465 0.841 1.00 96.44 110 HIS A N 1
ATOM 920 C CA . HIS A 1 110 ? -6.226 -0.421 1.846 1.00 96.44 110 HIS A CA 1
ATOM 921 C C . HIS A 1 110 ? -7.463 0.432 2.121 1.00 96.44 110 HIS A C 1
ATOM 923 O O . HIS A 1 110 ? -7.830 0.621 3.280 1.00 96.44 110 HIS A O 1
ATOM 929 N N . TRP A 1 111 ? -8.146 0.896 1.072 1.00 95.44 111 TRP A N 1
ATOM 930 C CA . TRP A 1 111 ? -9.395 1.643 1.223 1.00 95.44 111 TRP A CA 1
ATOM 931 C C . TRP A 1 111 ? -10.477 0.814 1.912 1.00 95.44 111 TRP A C 1
ATOM 933 O O . TRP A 1 111 ? -11.195 1.337 2.761 1.00 95.44 111 TRP A O 1
ATOM 943 N N . THR A 1 112 ? -10.565 -0.480 1.602 1.00 92.88 112 THR A N 1
ATOM 944 C CA . THR A 1 112 ? -11.513 -1.396 2.247 1.00 92.88 112 THR A CA 1
ATOM 945 C C . THR A 1 112 ? -11.243 -1.496 3.749 1.00 92.88 112 THR A C 1
ATOM 947 O O . THR A 1 112 ? -12.159 -1.295 4.548 1.00 92.88 112 THR A O 1
ATOM 950 N N . VAL A 1 113 ? -9.988 -1.706 4.157 1.00 93.38 113 VAL A N 1
ATOM 951 C CA . VAL A 1 113 ? -9.596 -1.740 5.578 1.00 93.38 113 VAL A CA 1
ATOM 952 C C . VAL A 1 113 ? -9.857 -0.396 6.262 1.00 93.38 113 VAL A C 1
ATOM 954 O O . VAL A 1 113 ? -10.490 -0.363 7.318 1.00 93.38 113 VAL A O 1
ATOM 957 N N . PHE A 1 114 ? -9.445 0.715 5.648 1.00 94.19 114 PHE A N 1
ATOM 958 C CA . PHE A 1 114 ? -9.647 2.057 6.194 1.00 94.19 114 PHE A CA 1
ATOM 959 C C . PHE A 1 114 ? -11.131 2.365 6.429 1.00 94.19 114 PHE A C 1
ATOM 961 O O . PHE A 1 114 ? -11.514 2.785 7.521 1.00 94.19 114 PHE A O 1
ATOM 968 N N . LEU A 1 115 ? -11.987 2.111 5.435 1.00 90.38 115 LEU A N 1
ATOM 969 C CA . LEU A 1 115 ? -13.427 2.345 5.547 1.00 90.38 115 LEU A CA 1
ATOM 970 C C . LEU A 1 115 ? -14.080 1.432 6.591 1.00 90.38 115 LEU A C 1
ATOM 972 O O . LEU A 1 115 ? -15.024 1.850 7.258 1.00 90.38 115 LEU A O 1
ATOM 976 N N . SER A 1 116 ? -13.571 0.215 6.767 1.00 87.81 116 SER A N 1
ATOM 977 C CA . SER A 1 116 ? -14.068 -0.736 7.770 1.00 87.81 116 SER A CA 1
ATOM 978 C C . SER A 1 116 ? -13.737 -0.296 9.184 1.00 87.81 116 SER A C 1
ATOM 980 O O . SER A 1 116 ? -14.618 -0.267 10.044 1.00 87.81 116 SER A O 1
ATOM 982 N N . LEU A 1 117 ? -12.494 0.140 9.407 1.00 88.75 117 LEU A N 1
ATOM 983 C CA . LEU A 1 117 ? -12.082 0.771 10.658 1.00 88.75 117 LEU A CA 1
ATOM 984 C C . LEU A 1 117 ? -12.910 2.031 10.927 1.00 88.75 117 LEU A C 1
ATOM 986 O O . LEU A 1 117 ? -13.410 2.219 12.034 1.00 88.75 117 LEU A O 1
ATOM 990 N N . TYR A 1 118 ? -13.104 2.873 9.907 1.00 88.69 118 TYR A N 1
ATOM 991 C CA . TYR A 1 118 ? -13.833 4.135 10.031 1.00 88.69 118 TYR A CA 1
ATOM 992 C C . TYR A 1 118 ? -15.317 3.926 10.334 1.00 88.69 118 TYR A C 1
ATOM 994 O O . TYR A 1 118 ? -15.925 4.720 11.044 1.00 88.69 118 TYR A O 1
ATOM 1002 N N . LYS A 1 119 ? -15.917 2.847 9.829 1.00 84.00 119 LYS A N 1
ATOM 1003 C CA . LYS A 1 119 ? -17.293 2.464 10.164 1.00 84.00 119 LYS A CA 1
ATOM 1004 C C . LYS A 1 119 ? -17.391 1.683 11.481 1.00 84.00 119 LYS A C 1
ATOM 1006 O O . LYS A 1 119 ? -18.499 1.469 11.963 1.00 84.00 119 LYS A O 1
ATOM 1011 N N . GLY A 1 120 ? -16.263 1.260 12.060 1.00 82.50 120 GLY A N 1
ATOM 1012 C CA . GLY A 1 120 ? -16.220 0.374 13.226 1.00 82.50 120 GLY A CA 1
ATOM 1013 C C . GLY A 1 120 ? -16.724 -1.044 12.932 1.00 82.50 120 GLY A C 1
ATOM 1014 O O . GLY A 1 120 ? -17.193 -1.724 13.839 1.00 82.50 120 GLY A O 1
ATOM 1015 N N . LEU A 1 121 ? -16.672 -1.475 11.670 1.00 82.00 121 LEU A N 1
ATOM 1016 C CA . LEU A 1 121 ? -17.237 -2.730 11.175 1.00 82.00 121 LEU A CA 1
ATOM 1017 C C . LEU A 1 121 ? -16.130 -3.555 10.538 1.00 82.00 121 LEU A C 1
ATOM 1019 O O . LEU A 1 121 ? -16.007 -3.626 9.320 1.00 82.00 121 LEU A O 1
ATOM 1023 N N . TYR A 1 122 ? -15.291 -4.134 11.385 1.00 83.81 122 TYR A N 1
ATOM 1024 C CA . TYR A 1 122 ? -14.151 -4.925 10.954 1.00 83.81 122 TYR A CA 1
ATOM 1025 C C . TYR A 1 122 ? -13.989 -6.144 11.865 1.00 83.81 122 TYR A C 1
ATOM 1027 O O . TYR A 1 122 ? -14.300 -6.095 13.057 1.00 83.81 122 TYR A O 1
ATOM 1035 N N . ASP A 1 123 ? -13.497 -7.241 11.296 1.00 86.38 123 ASP A N 1
ATOM 1036 C CA . ASP A 1 123 ? -13.033 -8.385 12.071 1.00 86.38 123 ASP A CA 1
ATOM 1037 C C . ASP A 1 123 ? -11.560 -8.187 12.440 1.00 86.38 123 ASP A C 1
ATOM 1039 O O . ASP A 1 123 ? -10.694 -7.991 11.581 1.00 86.38 123 ASP A O 1
ATOM 1043 N N . ARG A 1 124 ? -11.265 -8.267 13.739 1.00 88.69 124 ARG A N 1
ATOM 1044 C CA . ARG A 1 124 ? -9.912 -8.076 14.261 1.00 88.69 124 ARG A CA 1
ATOM 1045 C C . ARG A 1 124 ? -8.937 -9.116 13.719 1.00 88.69 124 ARG A C 1
ATOM 1047 O O . ARG A 1 124 ? -7.797 -8.765 13.432 1.00 88.69 124 ARG A O 1
ATOM 1054 N N . LYS A 1 125 ? -9.347 -10.381 13.568 1.00 90.69 125 LYS A N 1
ATOM 1055 C CA . LYS A 1 125 ? -8.442 -11.422 13.048 1.00 90.69 125 LYS A CA 1
ATOM 1056 C C . LYS A 1 125 ? -8.047 -11.119 11.605 1.00 90.69 125 LYS A C 1
ATOM 1058 O O . LYS A 1 125 ? -6.862 -11.139 11.284 1.00 90.69 125 LYS A O 1
ATOM 1063 N N . SER A 1 126 ? -9.021 -10.760 10.777 1.00 91.81 126 SER A N 1
ATOM 1064 C CA . SER A 1 126 ? -8.815 -10.360 9.383 1.00 91.81 126 SER A CA 1
ATOM 1065 C C . SER A 1 126 ? -7.889 -9.147 9.260 1.00 91.81 126 SER A C 1
ATOM 1067 O O . SER A 1 126 ? -6.956 -9.180 8.459 1.00 91.81 126 SER A O 1
ATOM 1069 N N . LEU A 1 127 ? -8.060 -8.124 10.110 1.00 93.00 127 LEU A N 1
ATOM 1070 C CA . LEU A 1 127 ? -7.142 -6.980 10.180 1.00 93.00 127 LEU A CA 1
ATOM 1071 C C . LEU A 1 127 ? -5.711 -7.413 10.532 1.00 93.00 127 LEU A C 1
ATOM 1073 O O . LEU A 1 127 ? -4.763 -7.004 9.867 1.00 93.00 127 LEU A O 1
ATOM 1077 N N . MET A 1 128 ? -5.541 -8.265 11.546 1.00 94.94 128 MET A N 1
ATOM 1078 C CA . MET A 1 128 ? -4.215 -8.740 11.957 1.00 94.94 128 MET A CA 1
ATOM 1079 C C . MET A 1 128 ? -3.532 -9.560 10.857 1.00 94.94 128 MET A C 1
ATOM 1081 O O . MET A 1 128 ? -2.333 -9.390 10.628 1.00 94.94 128 MET A O 1
ATOM 1085 N N . TYR A 1 129 ? -4.275 -10.407 10.138 1.00 95.69 129 TYR A N 1
ATOM 1086 C CA . TYR A 1 129 ? -3.738 -11.138 8.990 1.00 95.69 129 TYR A CA 1
ATOM 1087 C C . TYR A 1 129 ? -3.366 -10.204 7.840 1.00 95.69 129 TYR A C 1
ATOM 1089 O O . TYR A 1 129 ? -2.261 -10.327 7.313 1.00 95.69 129 TYR A O 1
ATOM 1097 N N . PHE A 1 130 ? -4.227 -9.236 7.506 1.00 96.44 130 PHE A N 1
ATOM 1098 C CA . PHE A 1 130 ? -3.923 -8.204 6.516 1.00 96.44 130 PHE A CA 1
ATOM 1099 C C . PHE A 1 130 ? -2.595 -7.512 6.851 1.00 96.44 130 PHE A C 1
ATOM 1101 O O . PHE A 1 130 ? -1.667 -7.549 6.047 1.00 96.44 130 PHE A O 1
ATOM 1108 N N . LEU A 1 131 ? -2.460 -6.964 8.062 1.00 97.44 131 LEU A N 1
ATOM 1109 C CA . LEU A 1 131 ? -1.251 -6.253 8.493 1.00 97.44 131 LEU A CA 1
ATOM 1110 C C . LEU A 1 131 ? -0.013 -7.156 8.462 1.00 97.44 131 LEU A C 1
ATOM 1112 O O . LEU A 1 131 ? 1.035 -6.737 7.977 1.00 97.44 131 LEU A O 1
ATOM 1116 N N . THR A 1 132 ? -0.141 -8.409 8.901 1.00 98.12 132 THR A N 1
ATOM 1117 C CA . THR A 1 132 ? 0.966 -9.378 8.894 1.00 98.12 132 THR A CA 1
ATOM 1118 C C . THR A 1 132 ? 1.461 -9.653 7.476 1.00 98.12 132 THR A C 1
ATOM 1120 O O . THR A 1 132 ? 2.661 -9.567 7.213 1.00 98.12 132 THR A O 1
ATOM 1123 N N . PHE A 1 133 ? 0.558 -9.943 6.537 1.00 98.44 133 PHE A N 1
ATOM 1124 C CA . PHE A 1 133 ? 0.926 -10.184 5.141 1.00 98.44 133 PHE A CA 1
ATOM 1125 C C . PHE A 1 133 ? 1.519 -8.942 4.471 1.00 98.44 133 PHE A C 1
ATOM 1127 O O . PHE A 1 133 ? 2.488 -9.060 3.719 1.00 98.44 133 PHE A O 1
ATOM 1134 N N . MET A 1 134 ? 0.993 -7.754 4.780 1.00 98.25 134 MET A N 1
ATOM 1135 C CA . MET A 1 134 ? 1.533 -6.491 4.279 1.00 98.25 134 MET A CA 1
ATOM 1136 C C . MET A 1 134 ? 2.956 -6.232 4.792 1.00 98.25 134 MET A C 1
ATOM 1138 O O . MET A 1 134 ? 3.836 -5.926 3.987 1.00 98.25 134 MET A O 1
ATOM 1142 N N . ILE A 1 135 ? 3.210 -6.453 6.088 1.00 98.62 135 ILE A N 1
ATOM 1143 C CA . ILE A 1 135 ? 4.548 -6.363 6.695 1.00 98.62 135 ILE A CA 1
ATOM 1144 C C . ILE A 1 135 ? 5.513 -7.350 6.037 1.00 98.62 135 ILE A C 1
ATOM 1146 O O . ILE A 1 135 ? 6.598 -6.953 5.618 1.00 98.62 135 ILE A O 1
ATOM 1150 N N . LEU A 1 136 ? 5.133 -8.626 5.919 1.00 98.56 136 LEU A N 1
ATOM 1151 C CA . LEU A 1 136 ? 5.985 -9.647 5.302 1.00 98.56 136 LEU A CA 1
ATOM 1152 C C . LEU A 1 136 ? 6.303 -9.300 3.844 1.00 98.56 136 LEU A C 1
ATOM 1154 O O . LEU A 1 136 ? 7.457 -9.400 3.427 1.00 98.56 136 LEU A O 1
ATOM 1158 N N . GLY A 1 137 ? 5.305 -8.838 3.087 1.00 98.38 137 GLY A N 1
ATOM 1159 C CA . GLY A 1 137 ? 5.495 -8.347 1.727 1.00 98.38 137 GLY A CA 1
ATOM 1160 C C . GLY A 1 137 ? 6.496 -7.191 1.671 1.00 98.38 137 GLY A C 1
ATOM 1161 O O . GLY A 1 137 ? 7.438 -7.236 0.884 1.00 98.38 137 GLY A O 1
ATOM 1162 N N . ASP A 1 138 ? 6.357 -6.180 2.528 1.00 98.19 138 ASP A N 1
ATOM 1163 C CA . ASP A 1 138 ? 7.270 -5.031 2.549 1.00 98.19 138 ASP A CA 1
ATOM 1164 C C . ASP A 1 138 ? 8.685 -5.385 3.024 1.00 98.19 138 ASP A C 1
ATOM 1166 O O . ASP A 1 138 ? 9.655 -4.848 2.490 1.00 98.19 138 ASP A O 1
ATOM 1170 N N . ILE A 1 139 ? 8.844 -6.347 3.936 1.00 98.31 139 ILE A N 1
ATOM 1171 C CA . ILE A 1 139 ? 10.162 -6.892 4.296 1.00 98.31 139 ILE A CA 1
ATOM 1172 C C . ILE A 1 139 ? 10.807 -7.568 3.081 1.00 98.31 139 ILE A C 1
ATOM 1174 O O . ILE A 1 139 ? 11.962 -7.278 2.760 1.00 98.31 139 ILE A O 1
ATOM 1178 N N . VAL A 1 140 ? 10.069 -8.418 2.356 1.00 98.12 140 VAL A N 1
ATOM 1179 C CA . VAL A 1 140 ? 10.564 -9.036 1.113 1.00 98.12 140 VAL A CA 1
ATOM 1180 C C . VAL A 1 140 ? 10.929 -7.964 0.087 1.00 98.12 140 VAL A C 1
ATOM 1182 O O . VAL A 1 140 ? 11.965 -8.076 -0.567 1.00 98.12 140 VAL A O 1
ATOM 1185 N N . LYS A 1 141 ? 10.143 -6.887 -0.010 1.00 95.50 141 LYS A N 1
ATOM 1186 C CA . LYS A 1 141 ? 10.424 -5.745 -0.888 1.00 95.50 141 LYS A CA 1
ATOM 1187 C C . LYS A 1 141 ? 11.722 -5.020 -0.518 1.00 95.50 141 LYS A C 1
ATOM 1189 O O . LYS A 1 141 ? 12.523 -4.706 -1.397 1.00 95.50 141 LYS A O 1
ATOM 1194 N N . LEU A 1 142 ? 11.962 -4.783 0.771 1.00 95.69 142 LEU A N 1
ATOM 1195 C CA . LEU A 1 142 ? 13.203 -4.182 1.268 1.00 95.69 142 LEU A CA 1
ATOM 1196 C C . LEU A 1 142 ? 14.415 -5.073 0.960 1.00 95.69 142 LEU A C 1
ATOM 1198 O O . LEU A 1 142 ? 15.444 -4.579 0.496 1.00 95.69 142 LEU A O 1
ATOM 1202 N N . ILE A 1 143 ? 14.283 -6.390 1.149 1.00 95.69 143 ILE A N 1
ATOM 1203 C CA . ILE A 1 143 ? 15.319 -7.365 0.773 1.00 95.69 143 ILE A CA 1
ATOM 1204 C C . ILE A 1 143 ? 15.553 -7.326 -0.741 1.00 95.69 143 ILE A C 1
ATOM 1206 O O . ILE A 1 143 ? 16.697 -7.268 -1.189 1.00 95.69 143 ILE A O 1
ATOM 1210 N N . PHE A 1 144 ? 14.486 -7.289 -1.537 1.00 93.38 144 PHE A N 1
ATOM 1211 C CA . PHE A 1 144 ? 14.554 -7.182 -2.990 1.00 93.38 144 PHE A CA 1
ATOM 1212 C C . PHE A 1 144 ? 15.318 -5.927 -3.442 1.00 93.38 144 PHE A C 1
ATOM 1214 O O . PHE A 1 144 ? 16.210 -6.031 -4.287 1.00 93.38 144 PHE A O 1
ATOM 1221 N N . PHE A 1 145 ? 15.053 -4.761 -2.840 1.00 90.25 145 PHE A N 1
ATOM 1222 C CA . PHE A 1 145 ? 15.799 -3.531 -3.132 1.00 90.25 145 PHE A CA 1
ATOM 1223 C C . PHE A 1 145 ? 17.291 -3.645 -2.809 1.00 90.25 145 PHE A C 1
ATOM 1225 O O . PHE A 1 145 ? 18.109 -2.931 -3.399 1.00 90.25 145 PHE A O 1
ATOM 1232 N N . LYS A 1 146 ? 17.659 -4.494 -1.846 1.00 90.31 146 LYS A N 1
ATOM 1233 C CA . LYS A 1 146 ? 19.052 -4.710 -1.444 1.00 90.31 146 LYS A CA 1
ATOM 1234 C C . LYS A 1 146 ? 19.759 -5.643 -2.414 1.00 90.31 146 LYS A C 1
ATOM 1236 O O . LYS A 1 146 ? 20.865 -5.335 -2.837 1.00 90.31 146 LYS A O 1
ATOM 1241 N N . VAL A 1 147 ? 19.107 -6.746 -2.776 1.00 91.31 147 VAL A N 1
ATOM 1242 C CA . VAL A 1 147 ? 19.678 -7.811 -3.612 1.00 91.31 147 VAL A CA 1
ATOM 1243 C C . VAL A 1 147 ? 19.791 -7.401 -5.082 1.00 91.31 147 VAL A C 1
ATOM 1245 O O . VAL A 1 147 ? 20.785 -7.722 -5.721 1.00 91.31 147 VAL A O 1
ATOM 1248 N N . HIS A 1 148 ? 18.801 -6.689 -5.626 1.00 84.38 148 HIS A N 1
ATOM 1249 C CA . HIS A 1 148 ? 18.722 -6.403 -7.066 1.00 84.38 148 HIS A CA 1
ATOM 1250 C C . HIS A 1 148 ? 19.125 -4.974 -7.455 1.00 84.38 148 HIS A C 1
ATOM 1252 O O . HIS A 1 148 ? 18.834 -4.552 -8.571 1.00 84.38 148 HIS A O 1
ATOM 1258 N N . ASP A 1 149 ? 19.737 -4.225 -6.530 1.00 76.62 149 ASP A N 1
ATOM 1259 C CA . ASP A 1 149 ? 20.132 -2.816 -6.700 1.00 76.62 149 ASP A CA 1
ATOM 1260 C C . ASP A 1 149 ? 19.055 -1.938 -7.371 1.00 76.62 149 ASP A C 1
ATOM 1262 O O . ASP A 1 149 ? 19.310 -1.087 -8.221 1.00 76.62 149 ASP A O 1
ATOM 1266 N N . PHE A 1 150 ? 17.801 -2.189 -7.001 1.00 73.69 150 PHE A N 1
ATOM 1267 C CA . PHE A 1 150 ? 16.649 -1.600 -7.665 1.00 73.69 150 PHE A CA 1
ATOM 1268 C C . PHE A 1 150 ? 16.602 -0.079 -7.452 1.00 73.69 150 PHE A C 1
ATOM 1270 O O . PHE A 1 150 ? 16.699 0.401 -6.318 1.00 73.69 150 PHE A O 1
ATOM 1277 N N . ASN A 1 151 ? 16.423 0.680 -8.537 1.00 69.75 151 ASN A N 1
ATOM 1278 C CA . ASN A 1 151 ? 16.456 2.142 -8.513 1.00 69.75 151 ASN A CA 1
ATOM 1279 C C . ASN A 1 151 ? 15.388 2.738 -9.450 1.00 69.75 151 ASN A C 1
ATOM 1281 O O . ASN A 1 151 ? 15.407 2.482 -10.658 1.00 69.75 151 ASN A O 1
ATOM 1285 N N . ILE A 1 152 ? 14.476 3.554 -8.896 1.00 63.84 152 ILE A N 1
ATOM 1286 C CA . ILE A 1 152 ? 13.411 4.266 -9.627 1.00 63.84 152 ILE A CA 1
ATOM 1287 C C . ILE A 1 152 ? 13.796 5.744 -9.845 1.00 63.84 152 ILE A C 1
ATOM 1289 O O . ILE A 1 152 ? 13.280 6.653 -9.206 1.00 63.84 152 ILE A O 1
ATOM 1293 N N . GLY A 1 153 ? 14.663 6.012 -10.813 1.00 63.69 153 GLY A N 1
ATOM 1294 C CA . GLY A 1 153 ? 14.706 7.293 -11.524 1.00 63.69 153 GLY A CA 1
ATOM 1295 C C . GLY A 1 153 ? 15.109 8.485 -10.680 1.00 63.69 153 GLY A C 1
ATOM 1296 O O . GLY A 1 153 ? 16.214 8.510 -10.153 1.00 63.69 153 GLY A O 1
ATOM 1297 N N . SER A 1 154 ? 14.236 9.497 -10.616 1.00 56.28 154 SER A N 1
ATOM 1298 C CA . SER A 1 154 ? 14.429 10.711 -9.810 1.00 56.28 154 SER A CA 1
ATOM 1299 C C . SER A 1 154 ? 14.192 10.487 -8.316 1.00 56.28 154 SER A C 1
ATOM 1301 O O . SER A 1 154 ? 14.504 11.362 -7.511 1.00 56.28 154 SER A O 1
ATOM 1303 N N . VAL A 1 155 ? 13.620 9.344 -7.931 1.00 63.94 155 VAL A N 1
ATOM 1304 C CA . VAL A 1 155 ? 13.409 8.987 -6.532 1.00 63.94 155 VAL A CA 1
ATOM 1305 C C . VAL A 1 155 ? 14.657 8.264 -6.057 1.00 63.94 155 VAL A C 1
ATOM 1307 O O . VAL A 1 155 ? 14.931 7.134 -6.459 1.00 63.94 155 VAL A O 1
ATOM 1310 N N . ALA A 1 156 ? 15.427 8.929 -5.196 1.00 75.31 156 ALA A N 1
ATOM 1311 C CA . ALA A 1 156 ? 16.621 8.334 -4.618 1.00 75.31 156 ALA A CA 1
ATOM 1312 C C . ALA A 1 156 ? 16.277 6.974 -3.993 1.00 75.31 156 ALA A C 1
ATOM 1314 O O . ALA A 1 156 ? 15.272 6.848 -3.292 1.00 75.31 156 ALA A O 1
ATOM 1315 N N . LYS A 1 157 ? 17.132 5.964 -4.199 1.00 79.56 157 LYS A N 1
ATOM 1316 C CA . LYS A 1 157 ? 16.987 4.624 -3.603 1.00 79.56 157 LYS A CA 1
ATOM 1317 C C . LYS A 1 157 ? 16.636 4.707 -2.112 1.00 79.56 157 LYS A C 1
ATOM 1319 O O . LYS A 1 157 ? 15.733 4.017 -1.655 1.00 79.56 157 LYS A O 1
ATOM 1324 N N . ALA A 1 158 ? 17.269 5.633 -1.392 1.00 83.50 158 ALA A N 1
ATOM 1325 C CA . ALA A 1 158 ? 16.978 5.934 0.006 1.00 83.50 158 ALA A CA 1
ATOM 1326 C C . ALA A 1 158 ? 15.487 6.222 0.273 1.00 83.50 158 ALA A C 1
ATOM 1328 O O . ALA A 1 158 ? 14.919 5.664 1.204 1.00 83.50 158 ALA A O 1
ATOM 1329 N N . VAL A 1 159 ? 14.819 7.014 -0.570 1.00 86.50 159 VAL A N 1
ATOM 1330 C CA . VAL A 1 159 ? 13.388 7.331 -0.429 1.00 86.50 159 VAL A CA 1
ATOM 1331 C C . VAL A 1 159 ? 12.526 6.073 -0.553 1.00 86.50 159 VAL A C 1
ATOM 1333 O O . VAL A 1 159 ? 11.609 5.898 0.243 1.00 86.50 159 VAL A O 1
ATOM 1336 N N . LEU A 1 160 ? 12.839 5.154 -1.475 1.00 86.56 160 LEU A N 1
ATOM 1337 C CA . LEU A 1 160 ? 12.110 3.881 -1.590 1.00 86.56 160 LEU A CA 1
ATOM 1338 C C . LEU A 1 160 ? 12.246 3.029 -0.321 1.00 86.56 160 LEU A C 1
ATOM 1340 O O . LEU A 1 160 ? 11.258 2.456 0.144 1.00 86.56 160 LEU A O 1
ATOM 1344 N N . TYR A 1 161 ? 13.449 2.982 0.259 1.00 91.56 161 TYR A N 1
ATOM 1345 C CA . TYR A 1 161 ? 13.697 2.306 1.533 1.00 91.56 161 TYR A CA 1
ATOM 1346 C C . TYR A 1 161 ? 12.947 2.968 2.685 1.00 91.56 161 TYR A C 1
ATOM 1348 O O . TYR A 1 161 ? 12.297 2.264 3.455 1.00 91.56 161 TYR A O 1
ATOM 1356 N N . TYR A 1 162 ? 12.998 4.298 2.794 1.00 93.50 162 TYR A N 1
ATOM 1357 C CA . TYR A 1 162 ? 12.337 5.032 3.870 1.00 93.50 162 TYR A CA 1
ATOM 1358 C C . TYR A 1 162 ? 10.821 4.898 3.800 1.00 93.50 162 TYR A C 1
ATOM 1360 O O . TYR A 1 162 ? 10.206 4.576 4.811 1.00 93.50 162 TYR A O 1
ATOM 1368 N N . LEU A 1 163 ? 10.222 5.064 2.618 1.00 93.38 163 LEU A N 1
ATOM 1369 C CA . LEU A 1 163 ? 8.781 4.900 2.442 1.00 93.38 163 LEU A CA 1
ATOM 1370 C C . LEU A 1 163 ? 8.344 3.474 2.781 1.00 93.38 163 LEU A C 1
ATOM 1372 O O . LEU A 1 163 ? 7.419 3.295 3.563 1.00 93.38 163 LEU A O 1
ATOM 1376 N N . THR A 1 164 ? 9.036 2.458 2.262 1.00 95.81 164 THR A N 1
ATOM 1377 C CA . THR A 1 164 ? 8.676 1.055 2.539 1.00 95.81 164 THR A CA 1
ATOM 1378 C C . THR A 1 164 ? 8.870 0.705 4.020 1.00 95.81 164 THR A C 1
ATOM 1380 O O . THR A 1 164 ? 8.023 0.052 4.620 1.00 95.81 164 THR A O 1
ATOM 1383 N N . SER A 1 165 ? 9.936 1.202 4.655 1.00 96.94 165 SER A N 1
ATOM 1384 C CA . SER A 1 165 ? 10.155 1.030 6.100 1.00 96.94 165 SER A CA 1
ATOM 1385 C C . SER A 1 165 ? 9.082 1.734 6.932 1.00 96.94 165 SER A C 1
ATOM 1387 O O . SER A 1 165 ? 8.626 1.191 7.935 1.00 96.94 165 SER A O 1
ATOM 1389 N N . LEU A 1 166 ? 8.640 2.920 6.504 1.00 97.25 166 LEU A N 1
ATOM 1390 C CA . LEU A 1 166 ? 7.559 3.654 7.153 1.00 97.25 166 LEU A CA 1
ATOM 1391 C C . LEU A 1 166 ? 6.245 2.866 7.112 1.00 97.25 166 LEU A C 1
ATOM 1393 O O . LEU A 1 166 ? 5.530 2.858 8.111 1.00 97.25 166 LEU A O 1
ATOM 1397 N N . PHE A 1 167 ? 5.944 2.169 6.010 1.00 97.88 167 PHE A N 1
ATOM 1398 C CA . PHE A 1 167 ? 4.788 1.269 5.936 1.00 97.88 167 PHE A CA 1
ATOM 1399 C C . PHE A 1 167 ? 4.890 0.131 6.955 1.00 97.88 167 PHE A C 1
ATOM 1401 O O . PHE A 1 167 ? 3.968 -0.042 7.748 1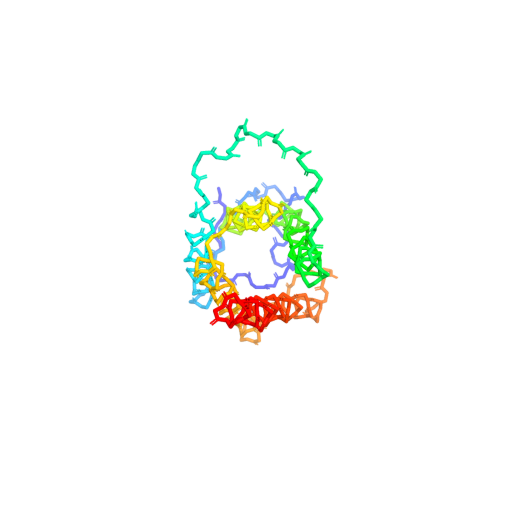.00 97.88 167 PHE A O 1
ATOM 1408 N N . VAL A 1 168 ? 6.032 -0.565 7.024 1.00 98.44 168 VAL A N 1
ATOM 1409 C CA . VAL A 1 168 ? 6.268 -1.625 8.024 1.00 98.44 168 VAL A CA 1
ATOM 1410 C C . VAL A 1 168 ? 6.049 -1.107 9.448 1.00 98.44 168 VAL A C 1
ATOM 1412 O O . VAL A 1 168 ? 5.304 -1.713 10.216 1.00 98.44 168 VAL A O 1
ATOM 1415 N N . ILE A 1 169 ? 6.650 0.036 9.792 1.00 98.44 169 ILE A N 1
ATOM 1416 C CA . ILE A 1 169 ? 6.508 0.657 11.118 1.00 98.44 169 ILE A CA 1
ATOM 1417 C C . ILE A 1 169 ? 5.048 1.033 11.390 1.00 98.44 169 ILE A C 1
ATOM 1419 O O . ILE A 1 169 ? 4.539 0.774 12.479 1.00 98.44 169 ILE A O 1
ATOM 1423 N N . SER A 1 170 ? 4.357 1.604 10.405 1.00 98.38 170 SER A N 1
ATOM 1424 C CA . SER A 1 170 ? 2.953 2.004 10.532 1.00 98.38 170 SER A CA 1
ATOM 1425 C C . SER A 1 170 ? 2.041 0.802 10.771 1.00 98.38 170 SER A C 1
ATOM 1427 O O . SER A 1 170 ? 1.178 0.855 11.645 1.00 98.38 170 SER A O 1
ATOM 1429 N N . TYR A 1 171 ? 2.253 -0.307 10.058 1.00 98.31 171 TYR A N 1
ATOM 1430 C CA . TYR A 1 171 ? 1.487 -1.535 10.265 1.00 98.31 171 TYR A CA 1
ATOM 1431 C C . TYR A 1 171 ? 1.761 -2.164 11.633 1.00 98.31 171 TYR A C 1
ATOM 1433 O O . TYR A 1 171 ? 0.815 -2.542 12.321 1.00 98.31 171 TYR A O 1
ATOM 1441 N N . LEU A 1 172 ? 3.026 -2.219 12.067 1.00 98.38 172 LEU A N 1
ATOM 1442 C CA . LEU A 1 172 ? 3.387 -2.686 13.411 1.00 98.38 172 LEU A CA 1
ATOM 1443 C C . LEU A 1 172 ? 2.744 -1.821 14.500 1.00 98.38 172 LEU A C 1
ATOM 1445 O O . LEU A 1 172 ? 2.253 -2.342 15.499 1.00 98.38 172 LEU A O 1
ATOM 1449 N N . PHE A 1 173 ? 2.706 -0.505 14.294 1.00 98.00 173 PHE A N 1
ATOM 1450 C CA . PHE A 1 173 ? 2.072 0.424 15.218 1.00 98.00 173 PHE A CA 1
ATOM 1451 C C . PHE A 1 173 ? 0.554 0.211 15.302 1.00 98.00 173 PHE A C 1
ATOM 1453 O O . PHE A 1 173 ? 0.014 0.137 16.404 1.00 98.00 173 PHE A O 1
ATOM 1460 N N . ILE A 1 174 ? -0.127 0.023 14.166 1.00 96.75 174 ILE A N 1
ATOM 1461 C CA . ILE A 1 174 ? -1.556 -0.334 14.134 1.00 96.75 174 ILE A CA 1
ATOM 1462 C C . ILE A 1 174 ? -1.795 -1.658 14.876 1.00 96.75 174 ILE A C 1
ATOM 1464 O O . ILE A 1 174 ? -2.668 -1.716 15.741 1.00 96.75 174 ILE A O 1
ATOM 1468 N N . MET A 1 175 ? -0.992 -2.698 14.612 1.00 96.44 175 MET A N 1
ATOM 1469 C CA . MET A 1 175 ? -1.093 -3.983 15.322 1.00 96.44 175 MET A CA 1
ATOM 1470 C C . MET A 1 175 ? -0.927 -3.812 16.837 1.00 96.44 175 MET A C 1
ATOM 1472 O O . MET A 1 175 ? -1.683 -4.401 17.610 1.00 96.44 175 MET A O 1
ATOM 1476 N N . PHE A 1 176 ? 0.033 -2.992 17.272 1.00 96.12 176 PHE A N 1
ATOM 1477 C CA . PHE A 1 176 ? 0.249 -2.694 18.686 1.00 96.12 176 PHE A CA 1
ATOM 1478 C C . PHE A 1 176 ? -0.973 -2.019 19.323 1.00 96.12 176 PHE A C 1
ATOM 1480 O O . PHE A 1 176 ? -1.433 -2.469 20.375 1.00 96.12 176 PHE A O 1
ATOM 1487 N N . LEU A 1 177 ? -1.524 -0.980 18.684 1.00 94.38 177 LEU A N 1
ATOM 1488 C CA . LEU A 1 177 ? -2.714 -0.283 19.178 1.00 94.38 177 LEU A CA 1
ATOM 1489 C C . LEU A 1 177 ? -3.904 -1.239 19.301 1.00 94.38 177 LEU A C 1
ATOM 1491 O O . LEU A 1 177 ? -4.558 -1.287 20.345 1.00 94.38 177 LEU A O 1
ATOM 1495 N N . GLU A 1 178 ? -4.135 -2.038 18.261 1.00 91.81 178 GLU A N 1
ATOM 1496 C CA . GLU A 1 178 ? -5.234 -2.994 18.204 1.00 91.81 178 GLU A CA 1
ATOM 1497 C C . GLU A 1 178 ? -5.081 -4.087 19.271 1.00 91.81 178 GLU A C 1
ATOM 1499 O O . GLU A 1 178 ? -6.073 -4.505 19.872 1.00 91.81 178 GLU A O 1
ATOM 1504 N N . GLN A 1 179 ? -3.856 -4.541 19.550 1.00 91.19 179 GLN A N 1
ATOM 1505 C CA . GLN A 1 179 ? -3.613 -5.607 20.515 1.00 91.19 179 GLN A CA 1
ATOM 1506 C C . GLN A 1 179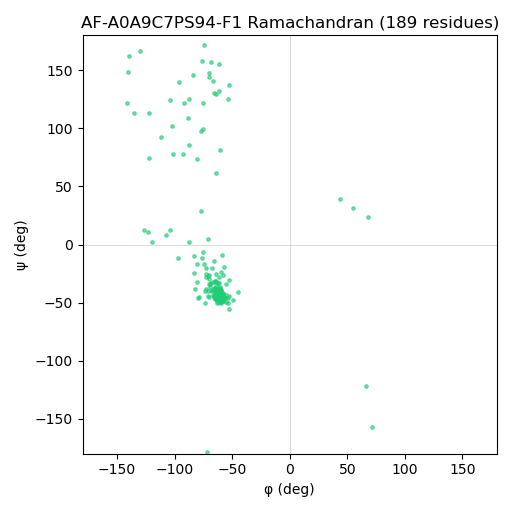 ? -3.650 -5.134 21.964 1.00 91.19 179 GLN A C 1
ATOM 1508 O O . GLN A 1 179 ? -4.295 -5.773 22.795 1.00 91.19 179 GLN A O 1
ATOM 1513 N N . TYR A 1 180 ? -3.003 -4.015 22.267 1.00 89.25 180 TYR A N 1
ATOM 1514 C CA . TYR A 1 180 ? -2.890 -3.519 23.632 1.00 89.25 180 TYR A CA 1
ATOM 1515 C C . TYR A 1 180 ? -4.212 -2.923 24.134 1.00 89.25 180 TYR A C 1
ATOM 1517 O O . TYR A 1 180 ? -4.714 -3.306 25.193 1.00 89.25 180 TYR A O 1
ATOM 1525 N N . PHE A 1 181 ? -4.826 -2.022 23.360 1.00 83.88 181 PHE A N 1
ATOM 1526 C CA . PHE A 1 181 ? -5.980 -1.266 23.845 1.00 83.88 181 PHE A CA 1
ATOM 1527 C C . PHE A 1 181 ? -7.296 -2.042 23.768 1.00 83.88 181 PHE A C 1
ATOM 1529 O O . PHE A 1 181 ? -8.127 -1.872 24.661 1.00 83.88 181 PHE A O 1
ATOM 1536 N N . ASN A 1 182 ? -7.498 -2.940 22.795 1.00 73.44 182 ASN A N 1
ATOM 1537 C CA . ASN A 1 182 ? -8.719 -3.758 22.794 1.00 73.44 182 ASN A CA 1
ATOM 1538 C C . ASN A 1 182 ? -8.709 -4.834 23.877 1.00 73.44 182 ASN A C 1
ATOM 1540 O O . ASN A 1 182 ? -9.749 -5.066 24.492 1.00 73.44 182 ASN A O 1
ATOM 1544 N N . ASN A 1 183 ? -7.561 -5.464 24.149 1.00 77.38 183 ASN A N 1
ATOM 1545 C CA . ASN A 1 183 ? -7.473 -6.468 25.212 1.00 77.38 183 ASN A CA 1
ATOM 1546 C C . ASN A 1 183 ? -7.787 -5.834 26.581 1.00 77.38 183 ASN A C 1
ATOM 1548 O O . ASN A 1 183 ? -8.635 -6.337 27.320 1.00 77.38 183 ASN A O 1
ATOM 1552 N N . ALA A 1 184 ? -7.221 -4.653 26.855 1.00 68.00 184 ALA A N 1
ATOM 1553 C CA . ALA A 1 184 ? -7.469 -3.900 28.086 1.00 68.00 184 ALA A CA 1
ATOM 1554 C C . ALA A 1 184 ? -8.930 -3.430 28.257 1.00 68.00 184 ALA A C 1
ATOM 1556 O O . ALA A 1 184 ? -9.384 -3.185 29.379 1.00 68.00 184 ALA A O 1
ATOM 1557 N N . VAL A 1 185 ? -9.675 -3.265 27.158 1.00 65.56 185 VAL A N 1
ATOM 1558 C CA . VAL A 1 185 ? -11.111 -2.944 27.189 1.00 65.56 185 VAL A CA 1
ATOM 1559 C C . VAL A 1 185 ? -11.951 -4.203 27.402 1.00 65.56 185 VAL A C 1
ATOM 1561 O O . VAL A 1 185 ? -12.925 -4.147 28.152 1.00 65.56 185 VAL A O 1
ATOM 1564 N N . SER A 1 186 ? -11.581 -5.339 26.797 1.00 64.06 186 SER A N 1
ATOM 1565 C CA . SER A 1 186 ? -12.299 -6.601 27.013 1.00 64.06 186 SER A CA 1
ATOM 1566 C C . SER A 1 186 ? -12.222 -7.072 28.463 1.00 64.06 186 SER A C 1
ATOM 1568 O O . SER A 1 186 ? -13.251 -7.418 29.029 1.00 64.06 186 SER A O 1
ATOM 1570 N N . GLU A 1 187 ? -11.054 -6.988 29.105 1.00 64.06 187 GLU A N 1
ATOM 1571 C CA . GLU A 1 187 ? -10.882 -7.411 30.502 1.00 64.06 187 GLU A CA 1
ATOM 1572 C C . GLU A 1 187 ? -11.691 -6.563 31.490 1.00 64.06 187 GLU A C 1
ATOM 1574 O O . GLU A 1 187 ? -12.168 -7.072 32.500 1.00 64.06 187 GLU A O 1
ATOM 1579 N N . ARG A 1 188 ? -11.902 -5.276 31.186 1.00 59.78 188 ARG A N 1
ATOM 1580 C CA . ARG A 1 188 ? -12.720 -4.378 32.013 1.00 59.78 188 ARG A CA 1
ATOM 1581 C C . ARG A 1 188 ? -14.221 -4.647 31.939 1.00 59.78 188 ARG A C 1
ATOM 1583 O O . ARG A 1 188 ? -14.927 -4.205 32.829 1.00 59.78 188 ARG A O 1
ATOM 1590 N N . LYS A 1 189 ? -14.719 -5.334 30.905 1.00 56.75 189 LYS A N 1
ATOM 1591 C CA . LYS A 1 189 ? -16.142 -5.710 30.811 1.00 56.75 189 LYS A CA 1
ATOM 1592 C C . LYS A 1 189 ? -16.503 -6.947 31.637 1.00 56.75 189 LYS A C 1
ATOM 1594 O O . LYS A 1 189 ? -17.686 -7.187 31.843 1.00 56.75 189 LYS A O 1
ATOM 1599 N N . TYR A 1 190 ? -15.511 -7.730 32.059 1.00 54.09 190 TYR A N 1
ATOM 1600 C CA . TYR A 1 190 ? -15.698 -8.974 32.815 1.00 54.09 190 TYR A CA 1
ATOM 1601 C C . TYR A 1 190 ? -15.303 -8.854 34.296 1.00 54.09 190 TYR A C 1
ATOM 1603 O O . TYR A 1 190 ? -15.250 -9.863 34.995 1.00 54.09 190 TYR A O 1
ATOM 1611 N N . LYS A 1 191 ? -15.014 -7.638 34.765 1.00 50.75 191 LYS A N 1
ATOM 1612 C CA . LYS A 1 191 ? -14.860 -7.295 36.182 1.00 50.75 191 LYS A CA 1
ATOM 1613 C C . LYS A 1 191 ? -16.035 -6.431 36.604 1.00 50.75 191 LYS A C 1
ATOM 1615 O O . LYS A 1 191 ? -16.478 -6.608 37.755 1.00 50.75 191 LYS A O 1
#

Mean predicted aligned error: 6.54 Å

Nearest PDB structures (foldseek):
  7m69-assembly1_A  TM=6.650E-01  e=4.493E-02  Saccharomyces cerevisiae S288C
  8auw-assembly1_D  TM=2.668E-01  e=2.601E+00  Homo sapiens
  7ydq-assembly1_A  TM=2.219E-01  e=1.751E+00  Plasmodium falciparum 3D7
  4tx5-assembly1_A  TM=2.333E-01  e=3.171E+00  Homo sapiens
  1few-assembly1_A  TM=2.188E-01  e=4.950E+00  Homo sapiens

Organism: NCBI:txid83374

Foldseek 3Di:
DAEDPAADQEAVVLLCAFPPHPNAAYAGPDDPLLVVLLVLLVQLLVLLPPQPPVPPPDPPPDVPDDDPLLVVLLVLLVVLLVVLVVVLVVCNRSRHPVSNVSSVSSSVSSVSNSVCSVVVGHDLVSLLSSLVSLLVSLVSVLVVCVPVVGDHDPQGSVNSNVSSVSSNVSSVSSNVSSPPVVVVVVVVVVD

pLDDT: mean 85.61, std 13.72, range [43.81, 98.62]